Protein AF-0000000079718440 (afdb_homodimer)

Nearest PDB structures (foldseek):
  3bj8-assembly2_C  TM=8.848E-01  e=1.112E-16  Mus musculus
  2q4v-assembly1_B  TM=9.262E-01  e=4.214E-16  Homo sapiens
  3bj8-assembly2_D  TM=8.693E-01  e=5.097E-16  Mus musculus
  2fe7-assembly1_B  TM=9.192E-01  e=4.409E-15  Pseudomonas aeruginosa UCBPP-PA14
  2fe7-assembly1_A  TM=9.027E-01  e=2.295E-14  Pseudomonas aeruginosa UCBPP-PA14

pLDDT: mean 96.14, std 3.71, range [71.0, 98.94]

Secondary structure (DSSP, 8-state):
---EEEE--GGGHHHHHHHHHHHHHHTT-TT-----HHHHHHHHHSSS---EEEEEEETTEEEEEEEEEEEEETTTEEEEEEEEEEE-GGGTTSSHHHHHHHHHHHHHHHHT-SEEEEEEETT-HHHHHHHHHTT-EEETTEEEEEEEHHHHHHHHHT-/---EEEE--GGGHHHHHHHHHHHHHHTT-TT-----HHHHHHHHHSSS---EEEEEEETTEEEEEEEEEEEEETTTEEEEEEEEEEE-GGGTTSSHHHHHHHHHHHHHHHHT-SEEEEEEETT-HHHHHHHHHTT-EEETTEEEEEEEHHHHHHHHHT-

Sequence (318 aa):
MKYIIRDAEAKDMAQVHKLIQELAVFEKEDNAVEVTVEDLKRDGFGTDKLFHCYVAETDGDVVGMALLYSRYSTWKGPIIHLEDLIVTEAMRGSGLGAALLAKVVEHGYQLGVKRISWEVLDWNDPAISFYESKGARVLRDWNVVHLDEKGIKTFLNKLMKYIIRDAEAKDMAQVHKLIQELAVFEKEDNAVEVTVEDLKRDGFGTDKLFHCYVAETDGDVVGMALLYSRYSTWKGPIIHLEDLIVTEAMRGSGLGAALLAKVVEHGYQLGVKRISWEVLDWNDPAISFYESKGARVLRDWNVVHLDEKGIKTFLNKL

Organism: NCBI:txid616991

Structure (mmCIF, N/CA/C/O backbone):
data_AF-0000000079718440-model_v1
#
loop_
_entity.id
_entity.type
_entity.pdbx_description
1 polymer 'Acetyltransferase (GNAT) family protein'
#
loop_
_atom_site.group_PDB
_atom_site.id
_atom_site.type_symbol
_atom_site.label_atom_id
_atom_site.label_alt_id
_atom_site.label_comp_id
_atom_site.label_asym_id
_atom_site.label_entity_id
_atom_site.label_seq_id
_atom_site.pdbx_PDB_ins_code
_atom_site.Cartn_x
_atom_site.Cartn_y
_atom_site.Cartn_z
_atom_site.occupancy
_atom_site.B_iso_or_equiv
_atom_site.auth_seq_id
_atom_site.auth_comp_id
_atom_site.auth_asym_id
_atom_site.auth_atom_id
_atom_site.pdbx_PDB_model_num
ATOM 1 N N . MET A 1 1 ? 4.699 31.109 13.188 1 71 1 MET A N 1
ATOM 2 C CA . MET A 1 1 ? 3.586 30.438 13.852 1 71 1 MET A CA 1
ATOM 3 C C . MET A 1 1 ? 4.07 29.219 14.617 1 71 1 MET A C 1
ATOM 5 O O . MET A 1 1 ? 5.051 28.578 14.234 1 71 1 MET A O 1
ATOM 9 N N . LYS A 1 2 ? 3.559 29.016 15.969 1 89 2 LYS A N 1
ATOM 10 C CA . LYS A 1 2 ? 4.027 27.922 16.797 1 89 2 LYS A CA 1
ATOM 11 C C . LYS A 1 2 ? 3.236 26.641 16.531 1 89 2 LYS A C 1
ATOM 13 O O . LYS A 1 2 ? 2.004 26.656 16.516 1 89 2 LYS A O 1
ATOM 18 N N . TYR A 1 3 ? 3.807 25.594 15.906 1 93.81 3 TYR A N 1
ATOM 19 C CA . TYR A 1 3 ? 3.158 24.297 15.703 1 93.81 3 TYR A CA 1
ATOM 20 C C . TYR A 1 3 ? 3.979 23.172 16.328 1 93.81 3 TYR A C 1
ATOM 22 O O . TYR A 1 3 ? 5.168 23.344 16.594 1 93.81 3 TYR A O 1
ATOM 30 N N . ILE A 1 4 ? 3.307 22.109 16.688 1 96.75 4 ILE A N 1
ATOM 31 C CA . ILE A 1 4 ? 4 20.891 17.094 1 96.75 4 ILE A CA 1
ATOM 32 C C . ILE A 1 4 ? 3.533 19.719 16.219 1 96.75 4 ILE A C 1
ATOM 34 O O . ILE A 1 4 ? 2.379 19.688 15.797 1 96.75 4 ILE A O 1
ATOM 38 N N . ILE A 1 5 ? 4.398 18.859 15.859 1 98.06 5 ILE A N 1
ATOM 39 C CA . ILE A 1 5 ? 4.074 17.578 15.227 1 98.06 5 ILE A CA 1
ATOM 40 C C . ILE A 1 5 ? 4.242 16.453 16.234 1 98.06 5 ILE A C 1
ATOM 42 O O . ILE A 1 5 ? 5.297 16.312 16.859 1 98.06 5 ILE A O 1
ATOM 46 N N . ARG A 1 6 ? 3.27 15.711 16.391 1 98.38 6 ARG A N 1
ATOM 47 C CA . ARG A 1 6 ? 3.285 14.648 17.391 1 98.38 6 ARG A CA 1
ATOM 48 C C . ARG A 1 6 ? 2.486 13.438 16.922 1 98.38 6 ARG A C 1
ATOM 50 O O . ARG A 1 6 ? 1.758 13.516 15.938 1 98.38 6 ARG A O 1
ATOM 57 N N . ASP A 1 7 ? 2.666 12.32 17.656 1 98.69 7 ASP A N 1
ATOM 58 C CA . ASP A 1 7 ? 1.79 11.172 17.422 1 98.69 7 ASP A CA 1
ATOM 59 C C . ASP A 1 7 ? 0.333 11.531 17.719 1 98.69 7 ASP A C 1
ATOM 61 O O . ASP A 1 7 ? 0.04 12.227 18.688 1 98.69 7 ASP A O 1
ATOM 65 N N . ALA A 1 8 ? -0.521 11.078 16.859 1 98.81 8 ALA A N 1
ATOM 66 C CA . ALA A 1 8 ? -1.944 11.258 17.141 1 98.81 8 ALA A CA 1
ATOM 67 C C . ALA A 1 8 ? -2.379 10.438 18.344 1 98.81 8 ALA A C 1
ATOM 69 O O . ALA A 1 8 ? -1.735 9.445 18.688 1 98.81 8 ALA A O 1
ATOM 70 N N . GLU A 1 9 ? -3.389 10.922 18.984 1 98.62 9 GLU A N 1
ATOM 71 C CA . GLU A 1 9 ? -4.113 10.188 20.016 1 98.62 9 GLU A CA 1
ATOM 72 C C . GLU A 1 9 ? -5.559 9.93 19.609 1 98.62 9 GLU A C 1
ATOM 74 O O . GLU A 1 9 ? -6.078 10.586 18.703 1 98.62 9 GLU A O 1
ATOM 79 N N . ALA A 1 10 ? -6.188 8.969 20.312 1 98.69 10 ALA A N 1
ATOM 80 C CA . ALA A 1 10 ? -7.562 8.617 19.984 1 98.69 10 ALA A CA 1
ATOM 81 C C . ALA A 1 10 ? -8.461 9.859 19.984 1 98.69 10 ALA A C 1
ATOM 83 O O . ALA A 1 10 ? -9.352 9.984 19.141 1 98.69 10 ALA A O 1
ATOM 84 N N . LYS A 1 11 ? -8.227 10.734 20.844 1 98.44 11 LYS A N 1
ATOM 85 C CA . LYS A 1 11 ? -9.07 11.922 20.984 1 98.44 11 LYS A CA 1
ATOM 86 C C . LYS A 1 11 ? -8.938 12.844 19.766 1 98.44 11 LYS A C 1
ATOM 88 O O . LYS A 1 11 ? -9.766 13.734 19.562 1 98.44 11 LYS A O 1
ATOM 93 N N . ASP A 1 12 ? -7.871 12.711 18.984 1 98.81 12 ASP A N 1
ATOM 94 C CA . ASP A 1 12 ? -7.625 13.562 17.828 1 98.81 12 ASP A CA 1
ATOM 95 C C . ASP A 1 12 ? -8.445 13.094 16.625 1 98.81 12 ASP A C 1
ATOM 97 O O . ASP A 1 12 ? -8.547 13.805 15.617 1 98.81 12 ASP A O 1
ATOM 101 N N . MET A 1 13 ? -9.109 11.914 16.75 1 98.81 13 MET A N 1
ATOM 102 C CA . MET A 1 13 ? -9.633 11.25 15.562 1 98.81 13 MET A CA 1
ATOM 103 C C . MET A 1 13 ? -10.828 12.008 15 1 98.81 13 MET A C 1
ATOM 105 O O . MET A 1 13 ? -11.102 11.945 13.797 1 98.81 13 MET A O 1
ATOM 109 N N . ALA A 1 14 ? -11.508 12.742 15.789 1 98.88 14 ALA A N 1
ATOM 110 C CA . ALA A 1 14 ? -12.578 13.57 15.25 1 98.88 14 ALA A CA 1
ATOM 111 C C . ALA A 1 14 ? -12.023 14.648 14.32 1 98.88 14 ALA A C 1
ATOM 113 O O . ALA A 1 14 ? -12.578 14.891 13.242 1 98.88 14 ALA A O 1
ATOM 114 N N . GLN A 1 15 ? -10.992 15.305 14.727 1 98.81 15 GLN A N 1
ATOM 115 C CA . GLN A 1 15 ? -10.383 16.344 13.898 1 98.81 15 GLN A CA 1
ATOM 116 C C . GLN A 1 15 ? -9.648 15.742 12.703 1 98.81 15 GLN A C 1
ATOM 118 O O . GLN A 1 15 ? -9.625 16.328 11.625 1 98.81 15 GLN A O 1
ATOM 123 N N . VAL A 1 16 ? -9.047 14.562 12.875 1 98.88 16 VAL A N 1
ATOM 124 C CA . VAL A 1 16 ? -8.43 13.844 11.773 1 98.88 16 VAL A CA 1
ATOM 125 C C . VAL A 1 16 ? -9.484 13.508 10.727 1 98.88 16 VAL A C 1
ATOM 127 O O . VAL A 1 16 ? -9.258 13.68 9.523 1 98.88 16 VAL A O 1
ATOM 130 N N . HIS A 1 17 ? -10.625 13.047 11.258 1 98.81 17 HIS A N 1
ATOM 131 C CA . HIS A 1 17 ? -11.719 12.719 10.352 1 98.81 17 HIS A CA 1
ATOM 132 C C . HIS A 1 17 ? -12.164 13.945 9.555 1 98.81 17 HIS A C 1
ATOM 134 O O . HIS A 1 17 ? -12.453 13.844 8.359 1 98.81 17 HIS A O 1
ATOM 140 N N . LYS A 1 18 ? -12.18 15.094 10.148 1 98.38 18 LYS A N 1
ATOM 141 C CA . LYS A 1 18 ? -12.531 16.328 9.461 1 98.38 18 LYS A CA 1
ATOM 142 C C . LYS A 1 18 ? -11.516 16.656 8.367 1 98.38 18 LYS A C 1
ATOM 144 O O . LYS A 1 18 ? -11.891 17.094 7.277 1 98.38 18 LYS A O 1
ATOM 1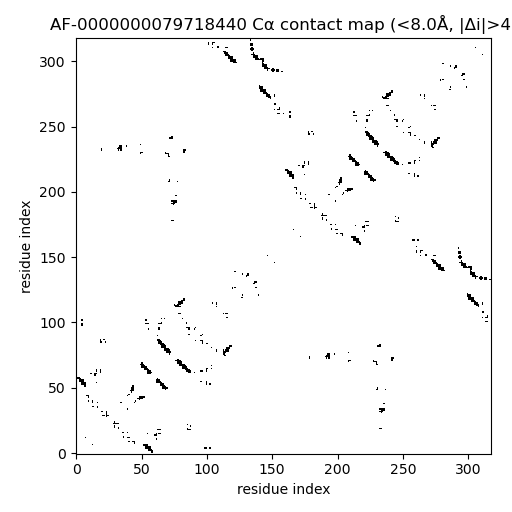49 N N . LEU A 1 19 ? -10.25 16.453 8.641 1 98.56 19 LEU A N 1
ATOM 150 C CA . LEU A 1 19 ? -9.211 16.672 7.641 1 98.56 19 LEU A CA 1
ATOM 151 C C . LEU A 1 19 ? -9.383 15.703 6.469 1 98.56 19 LEU A C 1
ATOM 153 O O . LEU A 1 19 ? -9.195 16.094 5.312 1 98.56 19 LEU A O 1
ATOM 157 N N . ILE A 1 20 ? -9.727 14.43 6.789 1 98.31 20 ILE A N 1
ATOM 158 C CA . ILE A 1 20 ? -9.969 13.43 5.75 1 98.31 20 ILE A CA 1
ATOM 159 C C . ILE A 1 20 ? -11.109 13.891 4.855 1 98.31 20 ILE A C 1
ATOM 161 O O . ILE A 1 20 ? -11.023 13.805 3.627 1 98.31 20 ILE A O 1
ATOM 165 N N . GLN A 1 21 ? -12.125 14.43 5.457 1 97.88 21 GLN A N 1
ATOM 166 C CA . GLN A 1 21 ? -13.266 14.945 4.699 1 97.88 21 GLN A CA 1
ATOM 167 C C . GLN A 1 21 ? -12.852 16.141 3.842 1 97.88 21 GLN A C 1
ATOM 169 O O . GLN A 1 21 ? -13.273 16.266 2.691 1 97.88 21 GLN A O 1
ATOM 174 N N . GLU A 1 22 ? -12.055 16.984 4.391 1 96.81 22 GLU A N 1
ATOM 175 C CA . GLU A 1 22 ? -11.555 18.125 3.637 1 96.81 22 GLU A CA 1
ATOM 176 C C . GLU A 1 22 ? -10.766 17.688 2.412 1 96.81 22 GLU A C 1
ATOM 178 O O . GLU A 1 22 ? -10.906 18.266 1.331 1 96.81 22 GLU A O 1
ATOM 183 N N . LEU A 1 23 ? -9.938 16.672 2.602 1 95.81 23 LEU A N 1
ATOM 184 C CA . LEU A 1 23 ? -9.156 16.109 1.495 1 95.81 23 LEU A CA 1
ATOM 185 C C . LEU A 1 23 ? -10.078 15.578 0.404 1 95.81 23 LEU A C 1
ATOM 187 O O . LEU A 1 23 ? -9.836 15.805 -0.784 1 95.81 23 LEU A O 1
ATOM 191 N N . ALA A 1 24 ? -11.086 14.828 0.826 1 95 24 ALA A N 1
ATOM 192 C CA . ALA A 1 24 ? -12.047 14.266 -0.123 1 95 24 ALA A CA 1
ATOM 193 C C . ALA A 1 24 ? -12.727 15.367 -0.933 1 95 24 ALA A C 1
ATOM 195 O O . ALA A 1 24 ? -12.891 15.242 -2.148 1 95 24 ALA A O 1
ATOM 196 N N . VAL A 1 25 ? -13.125 16.453 -0.284 1 93.62 25 VAL A N 1
ATOM 197 C CA . VAL A 1 25 ? -13.758 17.578 -0.95 1 93.62 25 VAL A CA 1
ATOM 198 C C . VAL A 1 25 ? -12.789 18.203 -1.952 1 93.62 25 VAL A C 1
ATOM 200 O O . VAL A 1 25 ? -13.172 18.5 -3.088 1 93.62 25 VAL A O 1
ATOM 203 N N . PHE A 1 26 ? -11.602 18.359 -1.507 1 88.94 26 PHE A N 1
ATOM 204 C CA . PHE A 1 26 ? -10.57 18.938 -2.363 1 88.94 26 PHE A CA 1
ATOM 205 C C . PHE A 1 26 ? -10.398 18.109 -3.633 1 88.94 26 PHE A C 1
ATOM 207 O O . PHE A 1 26 ? -10.195 18.656 -4.715 1 88.94 26 PHE A O 1
ATOM 214 N N . GLU A 1 27 ? -10.492 16.75 -3.484 1 88.06 27 GLU A N 1
ATOM 215 C CA . GLU A 1 27 ? -10.305 15.836 -4.605 1 88.06 27 GLU A CA 1
ATOM 216 C C . GLU A 1 27 ? -11.617 15.594 -5.344 1 88.06 27 GLU A C 1
ATOM 218 O O . GLU A 1 27 ? -11.703 14.711 -6.195 1 88.06 27 GLU A O 1
ATOM 223 N N . LYS A 1 28 ? -12.75 16.375 -5.078 1 88.5 28 LYS A N 1
ATOM 224 C CA . LYS A 1 28 ? -14.07 16.344 -5.711 1 88.5 28 LYS A CA 1
ATOM 225 C C . LYS A 1 28 ? -14.75 14.992 -5.508 1 88.5 28 LYS A C 1
ATOM 227 O O . LYS A 1 28 ? -15.398 14.477 -6.418 1 88.5 28 LYS A O 1
ATOM 232 N N . GLU A 1 29 ? -14.484 14.375 -4.328 1 87.62 29 GLU A N 1
ATOM 233 C CA . GLU A 1 29 ? -15.078 13.117 -3.908 1 87.62 29 GLU A CA 1
ATOM 234 C C . GLU A 1 29 ? -15.758 13.25 -2.549 1 87.62 29 GLU A C 1
ATOM 236 O O . GLU A 1 29 ? -15.555 12.422 -1.661 1 87.62 29 GLU A O 1
ATOM 241 N N . ASP A 1 30 ? -16.562 14.297 -2.283 1 81.69 30 ASP A N 1
ATOM 242 C CA . ASP A 1 30 ? -17.078 14.703 -0.977 1 81.69 30 ASP A CA 1
ATOM 243 C C . ASP A 1 30 ? -17.953 13.609 -0.373 1 81.69 30 ASP A C 1
ATOM 245 O O . ASP A 1 30 ? -18.094 13.516 0.85 1 81.69 30 ASP A O 1
ATOM 249 N N . ASN A 1 31 ? -18.547 12.719 -1.088 1 87.81 31 ASN A N 1
ATOM 250 C CA . ASN A 1 31 ? -19.438 11.695 -0.531 1 87.81 31 ASN A CA 1
ATOM 251 C C . ASN A 1 31 ? -18.781 10.32 -0.562 1 87.81 31 ASN A C 1
ATOM 253 O O . ASN A 1 31 ? -19.469 9.305 -0.352 1 87.81 31 ASN A O 1
ATOM 257 N N . ALA A 1 32 ? -17.5 10.367 -0.573 1 90.56 32 ALA A N 1
ATOM 258 C CA . ALA A 1 32 ? -16.844 9.086 -0.792 1 90.56 32 ALA A CA 1
ATOM 259 C C . ALA A 1 32 ? -16.328 8.508 0.52 1 90.56 32 ALA A C 1
ATOM 261 O O . ALA A 1 32 ? -16.031 7.312 0.608 1 90.56 32 ALA A O 1
ATOM 262 N N . VAL A 1 33 ? -16.234 9.344 1.559 1 97.31 33 VAL A N 1
ATOM 263 C CA . VAL A 1 33 ? -15.648 8.898 2.814 1 97.31 33 VAL A CA 1
ATOM 264 C C . VAL A 1 33 ? -16.672 8.094 3.611 1 97.31 33 VAL A C 1
ATOM 266 O O . VAL A 1 33 ? -17.719 8.617 4 1 97.31 33 VAL A O 1
ATOM 269 N N . GLU A 1 34 ? -16.375 6.863 3.885 1 97.69 34 GLU A N 1
ATOM 270 C CA . GLU A 1 34 ? -17.266 5.977 4.629 1 97.69 34 GLU A CA 1
ATOM 271 C C . GLU A 1 34 ? -16.75 5.746 6.047 1 97.69 34 GLU A C 1
ATOM 273 O O . GLU A 1 34 ? -17.531 5.441 6.953 1 97.69 34 GLU A O 1
ATOM 278 N N . VAL A 1 35 ? -15.508 5.957 6.242 1 98.12 35 VAL A N 1
ATOM 279 C CA . VAL A 1 35 ? -14.883 5.738 7.547 1 98.12 35 VAL A CA 1
ATOM 280 C C . VAL A 1 35 ? -15.461 6.727 8.562 1 98.12 35 VAL A C 1
ATOM 282 O O . VAL A 1 35 ? -15.641 7.906 8.25 1 98.12 35 VAL A O 1
ATOM 285 N N . THR A 1 36 ? -15.758 6.215 9.773 1 98.44 36 THR A N 1
ATOM 286 C CA . THR A 1 36 ? -16.25 7.059 10.859 1 98.44 36 THR A CA 1
ATOM 287 C C . THR A 1 36 ? -15.141 7.344 11.867 1 98.44 36 THR A C 1
ATOM 289 O O . THR A 1 36 ? -14.078 6.723 11.82 1 98.44 36 THR A O 1
ATOM 292 N N . VAL A 1 37 ? -15.461 8.312 12.727 1 98.81 37 VAL A N 1
ATOM 293 C CA . VAL A 1 37 ? -14.539 8.617 13.812 1 98.81 37 VAL A CA 1
ATOM 294 C C . VAL A 1 37 ? -14.289 7.363 14.648 1 98.81 37 VAL A C 1
ATOM 296 O O . VAL A 1 37 ? -13.148 7.09 15.047 1 98.81 37 VAL A O 1
ATOM 299 N N . GLU A 1 38 ? -15.32 6.578 14.867 1 98.69 38 GLU A N 1
ATOM 300 C CA . GLU A 1 38 ? -15.188 5.359 15.664 1 98.69 38 GLU A CA 1
ATOM 301 C C . GLU A 1 38 ? -14.336 4.32 14.945 1 98.69 38 GLU A C 1
ATOM 303 O O . GLU A 1 38 ? -13.586 3.578 15.578 1 98.69 38 GLU A O 1
ATOM 308 N N . ASP A 1 39 ? -14.445 4.234 13.672 1 98.44 39 ASP A N 1
ATOM 309 C CA . ASP A 1 39 ? -13.578 3.352 12.898 1 98.44 39 ASP A CA 1
ATOM 310 C C . ASP A 1 39 ? -12.109 3.732 13.07 1 98.44 39 ASP A C 1
ATOM 312 O O . ASP A 1 39 ? -11.258 2.865 13.289 1 98.44 39 ASP A O 1
ATOM 316 N N . LEU A 1 40 ? -11.867 5.066 12.984 1 98.81 40 LEU A N 1
ATOM 317 C CA . LEU A 1 40 ? -10.5 5.555 13.117 1 98.81 40 LEU A CA 1
ATOM 318 C C . LEU A 1 40 ? -9.938 5.238 14.5 1 98.81 40 LEU A C 1
ATOM 320 O O . LEU A 1 40 ? -8.781 4.832 14.633 1 98.81 40 LEU A O 1
ATOM 324 N N . LYS A 1 41 ? -10.75 5.434 15.477 1 98.75 41 LYS A N 1
ATOM 325 C CA . LYS A 1 41 ? -10.32 5.109 16.828 1 98.75 41 LYS A CA 1
ATOM 326 C C . LYS A 1 41 ? -10.008 3.623 16.969 1 98.75 41 LYS A C 1
ATOM 328 O O . LYS A 1 41 ? -8.969 3.248 17.516 1 98.75 41 LYS A O 1
ATOM 333 N N . ARG A 1 42 ? -10.875 2.805 16.453 1 98.31 42 ARG A N 1
ATOM 334 C CA . ARG A 1 42 ? -10.703 1.358 16.531 1 98.31 42 ARG A CA 1
ATOM 335 C C . ARG A 1 42 ? -9.469 0.905 15.773 1 98.31 42 ARG A C 1
ATOM 337 O O . ARG A 1 42 ? -8.641 0.155 16.312 1 98.31 42 ARG A O 1
ATOM 344 N N . ASP A 1 43 ? -9.312 1.409 14.633 1 98.19 43 ASP A N 1
ATOM 345 C CA . ASP A 1 43 ? -8.289 0.917 13.711 1 98.19 43 ASP A CA 1
ATOM 346 C C . ASP A 1 43 ? -6.922 1.516 14.047 1 98.19 43 ASP A C 1
ATOM 348 O O . ASP A 1 43 ? -5.887 0.917 13.742 1 98.19 43 ASP A O 1
ATOM 352 N N . GLY A 1 44 ? -6.977 2.668 14.641 1 98.44 44 GLY A N 1
ATOM 353 C CA . GLY A 1 44 ? -5.719 3.348 14.914 1 98.44 44 GLY A CA 1
ATOM 354 C C . GLY A 1 44 ? -5.234 3.148 16.344 1 98.44 44 GLY A C 1
ATOM 355 O O . GLY A 1 44 ? -4.047 3.322 16.625 1 98.44 44 GLY A O 1
ATOM 356 N N . PHE A 1 45 ? -6.141 2.766 17.266 1 98.25 45 PHE A N 1
ATOM 357 C CA . PHE A 1 45 ? -5.762 2.799 18.672 1 98.25 45 PHE A CA 1
ATOM 358 C C . PHE A 1 45 ? -6.316 1.589 19.406 1 98.25 45 PHE A C 1
ATOM 360 O O . PHE A 1 45 ? -6.207 1.5 20.641 1 98.25 45 PHE A O 1
ATOM 367 N N . GLY A 1 46 ? -6.949 0.715 18.719 1 95.94 46 GLY A N 1
ATOM 368 C CA . GLY A 1 46 ? -7.406 -0.533 19.312 1 95.94 46 GLY A CA 1
ATOM 369 C C . GLY A 1 46 ? -6.309 -1.576 19.422 1 95.94 46 GLY A C 1
ATOM 370 O O . GLY A 1 46 ? -5.125 -1.247 19.359 1 95.94 46 GLY A O 1
ATOM 371 N N . THR A 1 47 ? -6.594 -2.82 19.656 1 93.56 47 THR A N 1
ATOM 372 C CA . THR A 1 47 ? -5.672 -3.93 19.891 1 93.56 47 THR A CA 1
ATOM 373 C C . THR A 1 47 ? -4.852 -4.219 18.641 1 93.56 47 THR A C 1
ATOM 375 O O . THR A 1 47 ? -3.645 -4.453 18.719 1 93.56 47 THR A O 1
ATOM 378 N N . ASP A 1 48 ? -5.523 -4.211 17.516 1 91.62 48 ASP A N 1
ATOM 379 C CA . ASP A 1 48 ? -4.863 -4.43 16.234 1 91.62 48 ASP A CA 1
ATOM 380 C C . ASP A 1 48 ? -4.77 -3.135 15.43 1 91.62 48 ASP A C 1
ATOM 382 O O . ASP A 1 48 ? -5.652 -2.83 14.625 1 91.62 48 ASP A O 1
ATOM 386 N N . LYS A 1 49 ? -3.73 -2.414 15.625 1 95.81 49 LYS A N 1
ATOM 387 C CA . LYS A 1 49 ? -3.561 -1.128 14.961 1 95.81 49 LYS A CA 1
ATOM 388 C C . LYS A 1 49 ? -3.297 -1.312 13.469 1 95.81 49 LYS A C 1
ATOM 390 O O . LYS A 1 49 ? -2.434 -2.1 13.078 1 95.81 49 LYS A O 1
ATOM 395 N N . LEU A 1 50 ? -4.008 -0.552 12.734 1 97.44 50 LEU A N 1
ATOM 396 C CA . LEU A 1 50 ? -3.928 -0.714 11.281 1 97.44 50 LEU A CA 1
ATOM 397 C C . LEU A 1 50 ? -3.166 0.443 10.648 1 97.44 50 LEU A C 1
ATOM 399 O O . LEU A 1 50 ? -2.76 0.36 9.484 1 97.44 50 LEU A O 1
ATOM 403 N N . PHE A 1 51 ? -3.008 1.491 11.422 1 98.56 51 PHE A N 1
ATOM 404 C CA . PHE A 1 51 ? -2.256 2.623 10.898 1 98.56 51 PHE A CA 1
ATOM 405 C C . PHE A 1 51 ? -1.598 3.406 12.023 1 98.56 51 PHE A C 1
ATOM 407 O O . PHE A 1 51 ? -1.905 3.189 13.203 1 98.56 51 PHE A O 1
ATOM 414 N N . HIS A 1 52 ? -0.653 4.156 11.664 1 98.56 52 HIS A N 1
ATOM 415 C CA . HIS A 1 52 ? -0.054 5.207 12.484 1 98.56 52 HIS A CA 1
ATOM 416 C C . HIS A 1 52 ? -0.388 6.59 11.938 1 98.56 52 HIS A C 1
ATOM 418 O O . HIS A 1 52 ? -0.538 6.766 10.727 1 98.56 52 HIS A O 1
ATOM 424 N N . CYS A 1 53 ? -0.551 7.52 12.82 1 98.88 53 CYS A N 1
ATOM 425 C CA . CYS A 1 53 ? -0.931 8.859 12.391 1 98.88 53 CYS A CA 1
ATOM 426 C C . CYS A 1 53 ? -0.16 9.922 13.164 1 98.88 53 CYS A C 1
ATOM 428 O O . CYS A 1 53 ? -0.062 9.852 14.391 1 98.88 53 CYS A O 1
ATOM 430 N N . TYR A 1 54 ? 0.441 10.82 12.422 1 98.94 54 TYR A N 1
ATOM 431 C CA . TYR A 1 54 ? 0.978 12.055 12.984 1 98.94 54 TYR A CA 1
ATOM 432 C C . TYR A 1 54 ? 0.009 13.211 12.789 1 98.94 54 TYR A C 1
ATOM 434 O O . TYR A 1 54 ? -0.677 13.289 11.766 1 98.94 54 TYR A O 1
ATOM 442 N N . VAL A 1 55 ? 0.022 14.125 13.758 1 98.88 55 VAL A N 1
ATOM 443 C CA . VAL A 1 55 ? -0.794 15.32 13.602 1 98.88 55 VAL A CA 1
ATOM 444 C C . VAL A 1 55 ? 0.061 16.562 13.836 1 98.88 55 VAL A C 1
ATOM 446 O O . VAL A 1 55 ? 1.008 16.531 14.625 1 98.88 55 VAL A O 1
ATOM 449 N N . ALA A 1 56 ? -0.22 17.578 13.055 1 98.69 56 ALA A N 1
ATOM 450 C CA . ALA A 1 56 ? 0.255 18.938 13.32 1 98.69 56 ALA A CA 1
ATOM 451 C C . ALA A 1 56 ? -0.774 19.734 14.117 1 98.69 56 ALA A C 1
ATOM 453 O O . ALA A 1 56 ? -1.942 19.812 13.727 1 98.69 56 ALA A O 1
ATOM 454 N N . GLU A 1 57 ? -0.337 20.281 15.195 1 98.19 57 GLU A N 1
ATOM 455 C CA . GLU A 1 57 ? -1.237 20.984 16.109 1 98.19 57 GLU A CA 1
ATOM 456 C C . GLU A 1 57 ? -0.798 22.438 16.297 1 98.19 57 GLU A C 1
ATOM 458 O O . GLU A 1 57 ? 0.392 22.703 16.453 1 98.19 57 GLU A O 1
ATOM 463 N N . THR A 1 58 ? -1.734 23.312 16.141 1 96.25 58 THR A N 1
ATOM 464 C CA . THR A 1 58 ? -1.558 24.719 16.469 1 96.25 58 THR A CA 1
ATOM 465 C C . THR A 1 58 ? -2.701 25.219 17.359 1 96.25 58 THR A C 1
ATOM 467 O O . THR A 1 58 ? -3.873 25.016 17.031 1 96.25 58 THR A O 1
ATOM 470 N N . ASP A 1 59 ? -2.328 25.844 18.531 1 94.12 59 ASP A N 1
ATOM 471 C CA . ASP A 1 59 ? -3.297 26.453 19.438 1 94.12 59 ASP A CA 1
ATOM 472 C C . ASP A 1 59 ? -4.367 25.438 19.844 1 94.12 59 ASP A C 1
ATOM 474 O O . ASP A 1 59 ? -5.559 25.75 19.844 1 94.12 59 ASP A O 1
ATOM 478 N N . GLY A 1 60 ? -4 24.141 19.953 1 94 60 GLY A N 1
ATOM 479 C CA . GLY A 1 60 ? -4.875 23.094 20.453 1 94 60 GLY A CA 1
ATOM 480 C C . GLY A 1 60 ? -5.703 22.438 19.359 1 94 60 GLY A C 1
ATOM 481 O O . GLY A 1 60 ? -6.426 21.469 19.625 1 94 60 GLY A O 1
ATOM 482 N N . ASP A 1 61 ? -5.535 22.938 18.125 1 97.62 61 ASP A N 1
ATOM 483 C CA . ASP A 1 61 ? -6.305 22.375 17.016 1 97.62 61 ASP A CA 1
ATOM 484 C C . ASP A 1 61 ? -5.41 21.562 16.094 1 97.62 61 ASP A C 1
ATOM 486 O O . ASP A 1 61 ? -4.281 21.953 15.797 1 97.62 61 ASP A O 1
ATOM 490 N N . VAL A 1 62 ? -5.922 20.438 15.695 1 98.56 62 VAL A N 1
ATOM 491 C CA . VAL A 1 62 ? -5.242 19.656 14.664 1 98.56 62 VAL A CA 1
ATOM 492 C C . VAL A 1 62 ? -5.465 20.297 13.297 1 98.56 62 VAL A C 1
ATOM 494 O O . VAL A 1 62 ? -6.605 20.391 12.836 1 98.56 62 VAL A O 1
ATOM 497 N N . VAL A 1 63 ? -4.355 20.703 12.695 1 98.56 63 VAL A N 1
ATOM 498 C CA . VAL A 1 63 ? -4.496 21.469 11.461 1 98.56 63 VAL A CA 1
ATOM 499 C C . VAL A 1 63 ? -3.859 20.703 10.305 1 98.56 63 VAL A C 1
ATOM 501 O O . VAL A 1 63 ? -3.865 21.156 9.164 1 98.56 63 VAL A O 1
ATOM 504 N N . GLY A 1 64 ? -3.271 19.547 10.508 1 98.75 64 GLY A N 1
ATOM 505 C CA . GLY A 1 64 ? -2.691 18.672 9.508 1 98.75 64 GLY A CA 1
ATOM 506 C C . GLY A 1 64 ? -2.471 17.25 10.023 1 98.75 64 GLY A C 1
ATOM 507 O O . GLY A 1 64 ? -2.475 17.016 11.234 1 98.75 64 GLY A O 1
ATOM 508 N N . MET A 1 65 ? -2.295 16.359 9.094 1 98.88 65 MET A N 1
ATOM 509 C CA . MET A 1 65 ? -2.059 14.977 9.469 1 98.88 65 MET A CA 1
ATOM 510 C C . MET A 1 65 ? -1.269 14.242 8.391 1 98.88 65 MET A C 1
ATOM 512 O O . MET A 1 65 ? -1.262 14.656 7.234 1 98.88 65 MET A O 1
ATOM 516 N N . ALA A 1 66 ? -0.571 13.266 8.789 1 98.88 66 ALA A N 1
ATOM 517 C CA . ALA A 1 66 ? 0.025 12.227 7.949 1 98.88 66 ALA A CA 1
ATOM 518 C C . ALA A 1 66 ? -0.328 10.836 8.461 1 98.88 66 ALA A C 1
ATOM 520 O O . ALA A 1 66 ? -0.003 10.484 9.602 1 98.88 66 ALA A O 1
ATOM 521 N N . LEU A 1 67 ? -1.06 10.109 7.699 1 98.94 67 LEU A N 1
ATOM 522 C CA . LEU A 1 67 ? -1.47 8.758 8.062 1 98.94 67 LEU A CA 1
ATOM 523 C C . LEU A 1 67 ? -0.703 7.723 7.25 1 98.94 67 LEU A C 1
ATOM 525 O O . LEU A 1 67 ? -0.689 7.777 6.02 1 98.94 67 LEU A O 1
ATOM 529 N N . LEU A 1 68 ? -0.005 6.766 7.969 1 98.88 68 LEU A N 1
ATOM 530 C CA . LEU A 1 68 ? 0.88 5.801 7.324 1 98.88 68 LEU A CA 1
ATOM 531 C C . LEU A 1 68 ? 0.71 4.414 7.934 1 98.88 68 LEU A C 1
ATOM 533 O O . LEU A 1 68 ? 0.145 4.273 9.023 1 98.88 68 LEU A O 1
ATOM 537 N N . TYR A 1 69 ? 1.161 3.41 7.27 1 98.5 69 TYR A N 1
ATOM 538 C CA . TYR A 1 69 ? 1.123 2.033 7.75 1 98.5 69 TYR A CA 1
ATOM 539 C C . TYR A 1 69 ? 2.176 1.182 7.051 1 98.5 69 TYR A C 1
ATOM 541 O O . TYR A 1 69 ? 2.756 1.602 6.047 1 98.5 69 TYR A O 1
ATOM 549 N N . SER A 1 70 ? 2.404 0.037 7.602 1 96.94 70 SER A N 1
ATOM 550 C CA . SER A 1 70 ? 3.42 -0.873 7.078 1 96.94 70 SER A CA 1
ATOM 551 C C . SER A 1 70 ? 2.932 -1.587 5.824 1 96.94 70 SER A C 1
ATOM 553 O O . SER A 1 70 ? 1.764 -1.97 5.734 1 96.94 70 SER A O 1
ATOM 555 N N . ARG A 1 71 ? 3.791 -1.734 4.887 1 98.19 71 ARG A N 1
ATOM 556 C CA . ARG A 1 71 ? 3.664 -2.596 3.717 1 98.19 71 ARG A CA 1
ATOM 557 C C . ARG A 1 71 ? 4.848 -3.555 3.611 1 98.19 71 ARG A C 1
ATOM 559 O O . ARG A 1 71 ? 5.723 -3.564 4.477 1 98.19 71 ARG A O 1
ATOM 566 N N . TYR A 1 72 ? 4.789 -4.387 2.596 1 98.56 72 TYR A N 1
ATOM 567 C CA . TYR A 1 72 ? 5.855 -5.363 2.42 1 98.56 72 TYR A CA 1
ATOM 568 C C . TYR A 1 72 ? 6.305 -5.426 0.965 1 98.56 72 TYR A C 1
ATOM 570 O O . TYR A 1 72 ? 5.477 -5.48 0.055 1 98.56 72 TYR A O 1
ATOM 578 N N . SER A 1 73 ? 7.543 -5.332 0.732 1 98.12 73 SER A N 1
ATOM 579 C CA . SER A 1 73 ? 8.18 -5.547 -0.563 1 98.12 73 SER A CA 1
ATOM 580 C C . SER A 1 73 ? 8.805 -6.934 -0.649 1 98.12 73 SER A C 1
ATOM 582 O O . SER A 1 73 ? 9.633 -7.301 0.188 1 98.12 73 SER A O 1
ATOM 584 N N . THR A 1 74 ? 8.414 -7.684 -1.641 1 98.06 74 THR A N 1
ATOM 585 C CA . THR A 1 74 ? 9.008 -9 -1.815 1 98.06 74 THR A CA 1
ATOM 586 C C . THR A 1 74 ? 10.492 -8.891 -2.152 1 98.06 74 THR A C 1
ATOM 588 O O . THR A 1 74 ? 11.227 -9.875 -2.1 1 98.06 74 THR A O 1
ATOM 591 N N . TRP A 1 75 ? 10.953 -7.66 -2.473 1 97.19 75 TRP A N 1
ATOM 592 C CA . TRP A 1 75 ? 12.352 -7.441 -2.826 1 97.19 75 TRP A CA 1
ATOM 593 C C . TRP A 1 75 ? 13.133 -6.898 -1.637 1 97.19 75 TRP A C 1
ATOM 595 O O . TRP A 1 75 ? 14.266 -7.316 -1.387 1 97.19 75 TRP A O 1
ATOM 605 N N . LYS A 1 76 ? 12.453 -6.074 -0.803 1 97.5 76 LYS A N 1
ATOM 606 C CA . LYS A 1 76 ? 13.227 -5.289 0.158 1 97.5 76 LYS A CA 1
ATOM 607 C C . LYS A 1 76 ? 12.758 -5.559 1.586 1 97.5 76 LYS A C 1
ATOM 609 O O . LYS A 1 76 ? 13.422 -5.152 2.547 1 97.5 76 LYS A O 1
ATOM 614 N N . GLY A 1 77 ? 11.656 -6.305 1.722 1 97.5 77 GLY A N 1
ATOM 615 C CA . GLY A 1 77 ? 11.125 -6.535 3.055 1 97.5 77 GLY A CA 1
ATOM 616 C C . GLY A 1 77 ? 10.172 -5.449 3.518 1 97.5 77 GLY A C 1
ATOM 617 O O . GLY A 1 77 ? 9.406 -4.906 2.719 1 97.5 77 GLY A O 1
ATOM 618 N N . PRO A 1 78 ? 10.164 -5.113 4.816 1 97.25 78 PRO A N 1
ATOM 619 C CA . PRO A 1 78 ? 9.234 -4.113 5.352 1 97.25 78 PRO A CA 1
ATOM 620 C C . PRO A 1 78 ? 9.445 -2.73 4.742 1 97.25 78 PRO A C 1
ATOM 622 O O . PRO A 1 78 ? 10.586 -2.291 4.57 1 97.25 78 PRO A O 1
ATOM 625 N N . ILE A 1 79 ? 8.328 -2.109 4.387 1 98.31 79 ILE A N 1
ATOM 626 C CA . ILE A 1 79 ? 8.312 -0.737 3.895 1 98.31 79 ILE A CA 1
ATOM 627 C C . ILE A 1 79 ? 7.152 0.026 4.523 1 98.31 79 ILE A C 1
ATOM 629 O O . ILE A 1 79 ? 6.379 -0.539 5.305 1 98.31 79 ILE A O 1
ATOM 633 N N . ILE A 1 80 ? 7.082 1.285 4.23 1 98.44 80 ILE A N 1
ATOM 634 C CA . ILE A 1 80 ? 6 2.123 4.742 1 98.44 80 ILE A CA 1
ATOM 635 C C . ILE A 1 80 ? 5.234 2.746 3.576 1 98.44 80 ILE A C 1
ATOM 637 O O . ILE A 1 80 ? 5.832 3.127 2.566 1 98.44 80 ILE A O 1
ATOM 641 N N . HIS A 1 81 ? 3.969 2.805 3.77 1 98.81 81 HIS A N 1
ATOM 642 C CA . HIS A 1 81 ? 3.109 3.549 2.855 1 98.81 81 HIS A CA 1
ATOM 643 C C . HIS A 1 81 ? 2.535 4.789 3.529 1 98.81 81 HIS A C 1
ATOM 645 O O . HIS A 1 81 ? 1.953 4.699 4.613 1 98.81 81 HIS A O 1
ATOM 651 N N . LEU A 1 82 ? 2.752 5.949 2.91 1 98.81 82 LEU A N 1
ATOM 652 C CA . LEU A 1 82 ? 2.043 7.168 3.281 1 98.81 82 LEU A CA 1
ATOM 653 C C . LEU A 1 82 ? 0.702 7.258 2.561 1 98.81 82 LEU A C 1
ATOM 655 O O . LEU A 1 82 ? 0.657 7.516 1.354 1 98.81 82 LEU A O 1
ATOM 659 N N . GLU A 1 83 ? -0.363 7.109 3.266 1 98.56 83 GLU A N 1
ATOM 660 C CA . GLU A 1 83 ? -1.702 7.074 2.686 1 98.56 83 GLU A CA 1
ATOM 661 C C . GLU A 1 83 ? -2.215 8.484 2.393 1 98.56 83 GLU A C 1
ATOM 663 O O . GLU A 1 83 ? -2.719 8.75 1.301 1 98.56 83 GLU A O 1
ATOM 668 N N . ASP A 1 84 ? -2.139 9.328 3.396 1 98.12 84 ASP A N 1
ATOM 669 C CA . ASP A 1 84 ? -2.6 10.703 3.236 1 98.12 84 ASP A CA 1
ATOM 670 C C . ASP A 1 84 ? -1.669 11.68 3.955 1 98.12 84 ASP A C 1
ATOM 672 O O . ASP A 1 84 ? -1.163 11.383 5.039 1 98.12 84 ASP A O 1
ATOM 676 N N . LEU A 1 85 ? -1.485 12.758 3.354 1 97.94 85 LEU A N 1
ATOM 677 C CA . LEU A 1 85 ? -0.856 13.945 3.914 1 97.94 85 LEU A CA 1
ATOM 678 C C . LEU A 1 85 ? -1.672 15.195 3.598 1 97.94 85 LEU A C 1
ATOM 680 O O . LEU A 1 85 ? -1.853 15.539 2.428 1 97.94 85 LEU A O 1
ATOM 684 N N . ILE A 1 86 ? -2.178 15.82 4.645 1 97.62 86 ILE A N 1
ATOM 685 C CA . ILE A 1 86 ? -3.045 16.969 4.375 1 97.62 86 ILE A CA 1
ATOM 686 C C . ILE A 1 86 ? -2.828 18.031 5.438 1 97.62 86 ILE A C 1
ATOM 688 O O . ILE A 1 86 ? -2.645 17.719 6.617 1 97.62 86 ILE A O 1
ATOM 692 N N . VAL A 1 87 ? -2.758 19.203 5.062 1 97.62 87 VAL A N 1
ATOM 693 C CA . VAL A 1 87 ? -2.82 20.406 5.883 1 97.62 87 VAL A CA 1
ATOM 694 C C . VAL A 1 87 ? -4.094 21.188 5.562 1 97.62 87 VAL A C 1
ATOM 696 O O . VAL A 1 87 ? -4.438 21.375 4.391 1 97.62 87 VAL A O 1
ATOM 699 N N . THR A 1 88 ? -4.82 21.594 6.609 1 98 88 THR A N 1
ATOM 700 C CA . THR A 1 88 ? -6.055 22.328 6.375 1 98 88 THR A CA 1
ATOM 701 C C . THR A 1 88 ? -5.805 23.531 5.48 1 98 88 THR A C 1
ATOM 703 O O . THR A 1 88 ? -4.715 24.109 5.504 1 98 88 THR A O 1
ATOM 706 N N . GLU A 1 89 ? -6.805 23.875 4.707 1 96.12 89 GLU A N 1
ATOM 707 C CA . GLU A 1 89 ? -6.699 24.906 3.678 1 96.12 89 GLU A CA 1
ATOM 708 C C . GLU A 1 89 ? -6.121 26.203 4.25 1 96.12 89 GLU A C 1
ATOM 710 O O . GLU A 1 89 ? -5.211 26.797 3.664 1 96.12 89 GLU A O 1
ATOM 715 N N . ALA A 1 90 ? -6.512 26.609 5.422 1 94.88 90 ALA A N 1
ATOM 716 C CA . ALA A 1 90 ? -6.148 27.891 6.027 1 94.88 90 ALA A CA 1
ATOM 717 C C . ALA A 1 90 ? -4.668 27.922 6.402 1 94.88 90 ALA A C 1
ATOM 719 O O . ALA A 1 90 ? -4.105 28.984 6.641 1 94.88 90 ALA A O 1
ATOM 720 N N . MET A 1 91 ? -4.055 26.734 6.43 1 95.62 91 MET A N 1
ATOM 721 C CA . MET A 1 91 ? -2.676 26.672 6.914 1 95.62 91 MET A CA 1
ATOM 722 C C . MET A 1 91 ? -1.731 26.219 5.801 1 95.62 91 MET A C 1
ATOM 724 O O . MET A 1 91 ? -0.545 26 6.043 1 95.62 91 MET A O 1
ATOM 728 N N . ARG A 1 92 ? -2.242 26.094 4.617 1 93.06 92 ARG A N 1
ATOM 729 C CA . ARG A 1 92 ? -1.393 25.703 3.498 1 93.06 92 ARG A CA 1
ATOM 730 C C . ARG A 1 92 ? -0.369 26.781 3.184 1 93.06 92 ARG A C 1
ATOM 732 O O . ARG A 1 92 ? -0.621 27.969 3.414 1 93.06 92 ARG A O 1
ATOM 739 N N . GLY A 1 93 ? 0.809 26.359 2.754 1 90.5 93 GLY A N 1
ATOM 740 C CA . GLY A 1 93 ? 1.896 27.297 2.506 1 90.5 93 GLY A CA 1
ATOM 741 C C . GLY A 1 93 ? 2.699 27.609 3.752 1 90.5 93 GLY A C 1
ATOM 742 O O . GLY A 1 93 ? 3.693 28.344 3.686 1 90.5 93 GLY A O 1
ATOM 743 N N . SER A 1 94 ? 2.34 27.078 4.867 1 92.06 94 SER A N 1
ATOM 744 C CA . SER A 1 94 ? 2.979 27.375 6.148 1 92.06 94 SER A CA 1
ATOM 745 C C . SER A 1 94 ? 4.23 26.516 6.344 1 92.06 94 SER A C 1
ATOM 747 O O . SER A 1 94 ? 4.992 26.734 7.289 1 92.06 94 SER A O 1
ATOM 749 N N . GLY A 1 95 ? 4.422 25.484 5.496 1 92.75 95 GLY A N 1
ATOM 750 C CA . GLY A 1 95 ? 5.527 24.562 5.672 1 92.75 95 GLY A CA 1
ATOM 751 C C . GLY A 1 95 ? 5.141 23.312 6.438 1 92.75 95 GLY A C 1
ATOM 752 O O . GLY A 1 95 ? 5.941 22.375 6.562 1 92.75 95 GLY A O 1
ATOM 753 N N . LEU A 1 96 ? 3.908 23.219 6.898 1 95.75 96 LEU A N 1
ATOM 754 C CA . LEU A 1 96 ? 3.447 22.109 7.723 1 95.75 96 LEU A CA 1
ATOM 755 C C . LEU A 1 96 ? 3.438 20.812 6.922 1 95.75 96 LEU A C 1
ATOM 757 O O . LEU A 1 96 ? 3.705 19.734 7.473 1 95.75 96 LEU A O 1
ATOM 761 N N . GLY A 1 97 ? 3.115 20.891 5.648 1 95.25 97 GLY A N 1
ATOM 762 C CA . GLY A 1 97 ? 3.162 19.703 4.805 1 95.25 97 GLY A CA 1
ATOM 763 C C . GLY A 1 97 ? 4.535 19.062 4.75 1 95.25 97 GLY A C 1
ATOM 764 O O . GLY A 1 97 ? 4.668 17.844 4.918 1 95.25 97 GLY A O 1
ATOM 765 N N . ALA A 1 98 ? 5.504 19.922 4.555 1 93.56 98 ALA A N 1
ATOM 766 C CA . ALA A 1 98 ? 6.883 19.438 4.52 1 93.56 98 ALA A CA 1
ATOM 767 C C . ALA A 1 98 ? 7.305 18.875 5.871 1 93.56 98 ALA A C 1
ATOM 769 O O . ALA A 1 98 ? 8.016 17.875 5.938 1 93.56 98 ALA A O 1
ATOM 770 N N . ALA A 1 99 ? 6.895 19.5 6.914 1 95.56 99 ALA A N 1
ATOM 771 C CA . ALA A 1 99 ? 7.234 19.047 8.266 1 95.56 99 ALA A CA 1
ATOM 772 C C . ALA A 1 99 ? 6.617 17.688 8.562 1 95.56 99 ALA A C 1
ATOM 774 O O . ALA A 1 99 ? 7.262 16.828 9.164 1 95.56 99 ALA A O 1
ATOM 775 N N . LEU A 1 100 ? 5.355 17.516 8.156 1 98.06 100 LEU A N 1
ATOM 776 C CA . LEU A 1 100 ? 4.684 16.219 8.336 1 98.06 100 LEU A CA 1
ATOM 777 C C . LEU A 1 100 ? 5.367 15.133 7.52 1 98.06 100 LEU A C 1
ATOM 779 O O . LEU A 1 100 ? 5.59 14.031 8.016 1 98.06 100 LEU A O 1
ATOM 783 N N . LEU A 1 101 ? 5.738 15.438 6.281 1 97.56 101 LEU A N 1
ATOM 784 C CA . LEU A 1 101 ? 6.453 14.477 5.453 1 97.56 101 LEU A CA 1
ATOM 785 C C . LEU A 1 101 ? 7.797 14.109 6.078 1 97.56 101 LEU A C 1
ATOM 787 O O . LEU A 1 101 ? 8.188 12.945 6.082 1 97.56 101 LEU A O 1
ATOM 791 N N . ALA A 1 102 ? 8.484 15.109 6.602 1 97.25 102 ALA A N 1
ATOM 792 C CA . ALA A 1 102 ? 9.75 14.859 7.277 1 97.25 102 ALA A CA 1
ATOM 793 C C . ALA A 1 102 ? 9.57 13.875 8.43 1 97.25 102 ALA A C 1
ATOM 795 O O . ALA A 1 102 ? 10.406 12.984 8.625 1 97.25 102 ALA A O 1
ATOM 796 N N . LYS A 1 103 ? 8.516 14.031 9.148 1 98.12 103 LYS A N 1
ATOM 797 C CA . LYS A 1 103 ? 8.242 13.133 10.266 1 98.12 103 LYS A CA 1
ATOM 798 C C . LYS A 1 103 ? 8.023 11.703 9.781 1 98.12 103 LYS A C 1
ATOM 800 O O . LYS A 1 103 ? 8.484 10.75 10.414 1 98.12 103 LYS A O 1
ATOM 805 N N . VAL A 1 104 ? 7.316 11.555 8.656 1 98.62 104 VAL A N 1
ATOM 806 C CA . VAL A 1 104 ? 7.078 10.242 8.055 1 98.62 104 VAL A CA 1
ATOM 807 C C . VAL A 1 104 ? 8.406 9.617 7.645 1 98.62 104 VAL A C 1
ATOM 809 O O . VAL A 1 104 ? 8.648 8.43 7.887 1 98.62 104 VAL A O 1
ATOM 812 N N . VAL A 1 105 ? 9.258 10.398 7.035 1 98.38 105 VAL A N 1
ATOM 813 C CA . VAL A 1 105 ? 10.547 9.898 6.57 1 98.38 105 VAL A CA 1
ATOM 814 C C . VAL A 1 105 ? 11.414 9.508 7.762 1 98.38 105 VAL A C 1
ATOM 816 O O . VAL A 1 105 ? 12.055 8.453 7.75 1 98.38 105 VAL A O 1
ATOM 819 N N . GLU A 1 106 ? 11.398 10.32 8.812 1 98.06 106 GLU A N 1
ATOM 820 C CA . GLU A 1 106 ? 12.109 9.984 10.047 1 98.06 106 GLU A CA 1
ATOM 821 C C . GLU A 1 106 ? 11.602 8.68 10.641 1 98.06 106 GLU A C 1
ATOM 823 O O . GLU A 1 106 ? 12.391 7.852 11.102 1 98.06 106 GLU A O 1
ATOM 828 N N . HIS A 1 107 ? 10.305 8.547 10.656 1 98.06 107 HIS A N 1
ATOM 829 C CA . HIS A 1 107 ? 9.664 7.324 11.125 1 98.06 107 HIS A CA 1
ATOM 830 C C . HIS A 1 107 ? 10.203 6.102 10.391 1 98.06 107 HIS A C 1
ATOM 832 O O . HIS A 1 107 ? 10.602 5.121 11.023 1 98.06 107 HIS A O 1
ATOM 838 N N . GLY A 1 108 ? 10.203 6.168 9.055 1 97.88 108 GLY A N 1
ATOM 839 C CA . GLY A 1 108 ? 10.727 5.074 8.242 1 97.88 108 GLY A CA 1
ATOM 840 C C . GLY A 1 108 ? 12.195 4.805 8.492 1 97.88 108 GLY A C 1
ATOM 841 O O . GLY A 1 108 ? 12.609 3.646 8.594 1 97.88 108 GLY A O 1
ATOM 842 N N . TYR A 1 109 ? 12.945 5.871 8.641 1 97.75 109 TYR A N 1
ATOM 843 C CA . TYR A 1 109 ? 14.375 5.742 8.906 1 97.75 109 TYR A CA 1
ATOM 844 C C . TYR A 1 109 ? 14.625 5.008 10.211 1 97.75 109 TYR A C 1
ATOM 846 O O . TYR A 1 109 ? 15.445 4.09 10.273 1 97.75 109 TYR A O 1
ATOM 854 N N . GLN A 1 110 ? 13.93 5.398 11.242 1 97.31 110 GLN A N 1
ATOM 855 C CA . GLN A 1 110 ? 14.094 4.812 12.57 1 97.31 110 GLN A CA 1
ATOM 856 C C . GLN A 1 110 ? 13.727 3.332 12.562 1 97.31 110 GLN A C 1
ATOM 858 O O . GLN A 1 110 ? 14.328 2.537 13.289 1 97.31 110 GLN A O 1
ATOM 863 N N . LEU A 1 111 ? 12.773 2.969 11.758 1 96.38 111 LEU A N 1
ATOM 864 C CA . LEU A 1 111 ? 12.336 1.579 11.664 1 96.38 111 LEU A CA 1
ATOM 865 C C . LEU A 1 111 ? 13.273 0.773 10.781 1 96.38 111 LEU A C 1
ATOM 867 O O . LEU A 1 111 ? 13.188 -0.455 10.727 1 96.38 111 LEU A O 1
ATOM 871 N N . GLY A 1 112 ? 14.133 1.461 10.023 1 96.44 112 GLY A N 1
ATOM 872 C CA . GLY A 1 112 ? 15.07 0.787 9.148 1 96.44 112 GLY A CA 1
ATOM 873 C C . GLY A 1 112 ? 14.438 0.271 7.871 1 96.44 112 GLY A C 1
ATOM 874 O O . GLY A 1 112 ? 14.906 -0.706 7.285 1 96.44 112 GLY A O 1
ATOM 875 N N . VAL A 1 113 ? 13.328 0.869 7.453 1 97.06 113 VAL A N 1
ATOM 876 C CA . VAL A 1 113 ? 12.648 0.387 6.254 1 97.06 113 VAL A CA 1
ATOM 877 C C . VAL A 1 113 ? 13.477 0.741 5.02 1 97.06 113 VAL A C 1
ATOM 879 O O . VAL A 1 113 ? 14.234 1.708 5.031 1 97.06 113 VAL A O 1
ATOM 882 N N . LYS A 1 114 ? 13.242 0.011 3.971 1 96.38 114 LYS A N 1
ATOM 883 C CA . LYS A 1 114 ? 14.055 0.166 2.766 1 96.38 114 LYS A CA 1
ATOM 884 C C . LYS A 1 114 ? 13.359 1.071 1.75 1 96.38 114 LYS A C 1
ATOM 886 O O . LYS A 1 114 ? 13.945 1.438 0.732 1 96.38 114 LYS A O 1
ATOM 891 N N . ARG A 1 115 ? 12.125 1.43 2.055 1 98.19 115 ARG A N 1
ATOM 892 C CA . ARG A 1 115 ? 11.359 2.268 1.136 1 98.19 115 ARG A CA 1
ATOM 893 C C . ARG A 1 115 ? 10.164 2.895 1.836 1 98.19 115 ARG A C 1
ATOM 895 O O . ARG A 1 115 ? 9.539 2.264 2.691 1 98.19 115 ARG A O 1
ATOM 902 N N . ILE A 1 116 ? 9.914 4.094 1.53 1 98.75 116 ILE A N 1
ATOM 903 C CA . ILE A 1 116 ? 8.633 4.742 1.787 1 98.75 116 ILE A CA 1
ATOM 904 C C . ILE A 1 116 ? 7.934 5.043 0.463 1 98.75 116 ILE A C 1
ATOM 906 O O . ILE A 1 116 ? 8.547 5.594 -0.457 1 98.75 116 ILE A O 1
ATOM 910 N N . SER A 1 117 ? 6.66 4.652 0.418 1 98.56 117 SER A N 1
ATOM 911 C CA . SER A 1 117 ? 5.918 4.793 -0.831 1 98.56 117 SER A CA 1
ATOM 912 C C . SER A 1 117 ? 4.629 5.578 -0.623 1 98.56 117 SER A C 1
ATOM 914 O O . SER A 1 117 ? 4.059 5.57 0.472 1 98.56 117 SER A O 1
ATOM 916 N N . TRP A 1 118 ? 4.215 6.273 -1.61 1 98.25 118 TRP A N 1
ATOM 917 C CA . TRP A 1 118 ? 2.9 6.902 -1.683 1 98.25 118 TRP A CA 1
ATOM 918 C C . TRP A 1 118 ? 2.479 7.117 -3.133 1 98.25 118 TRP A C 1
ATOM 920 O O . TRP A 1 118 ? 3.109 6.594 -4.055 1 98.25 118 TRP A O 1
ATOM 930 N N . GLU A 1 119 ? 1.311 7.668 -3.336 1 97.44 119 GLU A N 1
ATOM 931 C CA . GLU A 1 119 ? 0.799 7.977 -4.668 1 97.44 119 GLU A CA 1
ATOM 932 C C . GLU A 1 119 ? 0.575 9.477 -4.836 1 97.44 119 GLU A C 1
ATOM 934 O O . GLU A 1 119 ? 0.333 10.188 -3.861 1 97.44 119 GLU A O 1
ATOM 939 N N . VAL A 1 120 ? 0.7 9.883 -6.059 1 96.12 120 VAL A N 1
ATOM 940 C CA . VAL A 1 120 ? 0.515 11.297 -6.391 1 96.12 120 VAL A CA 1
ATOM 941 C C . VAL A 1 120 ? -0.205 11.414 -7.73 1 96.12 120 VAL A C 1
ATOM 943 O O . VAL A 1 120 ? 0.016 10.609 -8.641 1 96.12 120 VAL A O 1
ATOM 946 N N . LEU A 1 121 ? -1.062 12.398 -7.828 1 94.25 121 LEU A N 1
ATOM 947 C CA . LEU A 1 121 ? -1.716 12.672 -9.102 1 94.25 121 LEU A CA 1
ATOM 948 C C . LEU A 1 121 ? -0.695 13.086 -10.156 1 94.25 121 LEU A C 1
ATOM 950 O O . LEU A 1 121 ? 0.22 13.859 -9.875 1 94.25 121 LEU A O 1
ATOM 954 N N . ASP A 1 122 ? -0.913 12.562 -11.375 1 94.25 122 ASP A N 1
ATOM 955 C CA . ASP A 1 122 ? 0.102 12.734 -12.406 1 94.25 122 ASP A CA 1
ATOM 956 C C . ASP A 1 122 ? 0.172 14.188 -12.875 1 94.25 122 ASP A C 1
ATOM 958 O O . ASP A 1 122 ? 1.2 14.633 -13.391 1 94.25 122 ASP A O 1
ATOM 962 N N . TRP A 1 123 ? -0.796 15.047 -12.695 1 93.88 123 TRP A N 1
ATOM 963 C CA . TRP A 1 123 ? -0.832 16.438 -13.156 1 93.88 123 TRP A CA 1
ATOM 964 C C . TRP A 1 123 ? -0.335 17.375 -12.062 1 93.88 123 TRP A C 1
ATOM 966 O O . TRP A 1 123 ? -0.23 18.594 -12.281 1 93.88 123 TRP A O 1
ATOM 976 N N . ASN A 1 124 ? -0.139 16.875 -10.852 1 93.25 124 ASN A N 1
ATOM 977 C CA . ASN A 1 124 ? 0.333 17.688 -9.734 1 93.25 124 ASN A CA 1
ATOM 978 C C . ASN A 1 124 ? 1.826 17.984 -9.852 1 93.25 124 ASN A C 1
ATOM 980 O O . ASN A 1 124 ? 2.613 17.547 -9.008 1 93.25 124 ASN A O 1
ATOM 984 N N . ASP A 1 125 ? 2.213 18.797 -10.719 1 95.44 125 ASP A N 1
ATOM 985 C CA . ASP A 1 125 ? 3.607 19.062 -11.055 1 95.44 125 ASP A CA 1
ATOM 986 C C . ASP A 1 125 ? 4.371 19.625 -9.852 1 95.44 125 ASP A C 1
ATOM 988 O O . ASP A 1 125 ? 5.496 19.203 -9.578 1 95.44 125 ASP A O 1
ATOM 992 N N . PRO A 1 126 ? 3.791 20.516 -9.172 1 93 126 PRO A N 1
ATOM 993 C CA . PRO A 1 126 ? 4.516 21.062 -8.023 1 93 126 PRO A CA 1
ATOM 994 C C . PRO A 1 126 ? 4.891 19.984 -7.004 1 93 126 PRO A C 1
ATOM 996 O O . PRO A 1 126 ? 6.02 19.969 -6.508 1 93 126 PRO A O 1
ATOM 999 N N . ALA A 1 127 ? 3.953 19.125 -6.707 1 92.81 127 ALA A N 1
ATOM 1000 C CA . ALA A 1 127 ? 4.238 18.047 -5.758 1 92.81 127 ALA A CA 1
ATOM 1001 C C . ALA A 1 127 ? 5.297 17.094 -6.309 1 92.81 127 ALA A C 1
ATOM 1003 O O . ALA A 1 127 ? 6.242 16.734 -5.605 1 92.81 127 ALA A O 1
ATOM 1004 N N . ILE A 1 128 ? 5.156 16.688 -7.527 1 96.44 128 ILE A N 1
ATOM 1005 C CA . ILE A 1 128 ? 6.07 15.758 -8.18 1 96.44 128 ILE A CA 1
ATOM 1006 C C . ILE A 1 128 ? 7.484 16.328 -8.156 1 96.44 128 ILE A C 1
ATOM 1008 O O . ILE A 1 128 ? 8.43 15.641 -7.75 1 96.44 128 ILE A O 1
ATOM 1012 N N . SER A 1 129 ? 7.598 17.594 -8.539 1 95.88 129 SER A N 1
ATOM 1013 C CA . SER A 1 129 ? 8.898 18.266 -8.539 1 95.88 129 SER A CA 1
ATOM 1014 C C . SER A 1 129 ? 9.492 18.312 -7.133 1 95.88 129 SER A C 1
ATOM 1016 O O . SER A 1 129 ? 10.695 18.094 -6.957 1 95.88 129 SER A O 1
ATOM 1018 N N . PHE A 1 130 ? 8.672 18.625 -6.227 1 93.5 130 PHE A N 1
ATOM 1019 C CA . PHE A 1 130 ? 9.109 18.672 -4.836 1 93.5 130 PHE A CA 1
ATOM 1020 C C . PHE A 1 130 ? 9.656 17.328 -4.395 1 93.5 130 PHE A C 1
ATOM 1022 O O . PHE A 1 130 ? 10.758 17.234 -3.861 1 93.5 130 PHE A O 1
ATOM 1029 N N . TYR A 1 131 ? 8.891 16.203 -4.617 1 95.25 131 TYR A N 1
ATOM 1030 C CA . TYR A 1 131 ? 9.297 14.867 -4.211 1 95.25 131 TYR A CA 1
ATOM 1031 C C . TYR A 1 131 ? 10.617 14.477 -4.871 1 95.25 131 TYR A C 1
ATOM 1033 O O . TYR A 1 131 ? 11.523 13.977 -4.207 1 95.25 131 TYR A O 1
ATOM 1041 N N . GLU A 1 132 ? 10.664 14.734 -6.141 1 96 132 GLU A N 1
ATOM 1042 C CA . GLU A 1 132 ? 11.867 14.359 -6.883 1 96 132 GLU A CA 1
ATOM 1043 C C . GLU A 1 132 ? 13.086 15.141 -6.395 1 96 132 GLU A C 1
ATOM 1045 O O . GLU A 1 132 ? 14.188 14.594 -6.305 1 96 132 GLU A O 1
ATOM 1050 N N . SER A 1 133 ? 12.898 16.406 -6.012 1 94.06 133 SER A N 1
ATOM 1051 C CA . SER A 1 133 ? 13.977 17.234 -5.488 1 94.06 133 SER A CA 1
ATOM 1052 C C . SER A 1 133 ? 14.469 16.719 -4.145 1 94.06 133 SER A C 1
ATOM 1054 O O . SER A 1 133 ? 15.586 17.016 -3.723 1 94.06 133 SER A O 1
ATOM 1056 N N . LYS A 1 134 ? 13.664 15.898 -3.506 1 93.5 134 LYS A N 1
ATOM 1057 C CA . LYS A 1 134 ? 14.016 15.375 -2.188 1 93.5 134 LYS A CA 1
ATOM 1058 C C . LYS A 1 134 ? 14.477 13.922 -2.277 1 93.5 134 LYS A C 1
ATOM 1060 O O . LYS A 1 134 ? 14.609 13.242 -1.257 1 93.5 134 LYS A O 1
ATOM 1065 N N . GLY A 1 135 ? 14.617 13.398 -3.455 1 94.69 135 GLY A N 1
ATOM 1066 C CA . GLY A 1 135 ? 15.227 12.094 -3.631 1 94.69 135 GLY A CA 1
ATOM 1067 C C . GLY A 1 135 ? 14.227 11 -3.947 1 94.69 135 GLY A C 1
ATOM 1068 O O . GLY A 1 135 ? 14.594 9.828 -4.066 1 94.69 135 GLY A O 1
ATOM 1069 N N . ALA A 1 136 ? 12.992 11.383 -4.109 1 97.31 136 ALA A N 1
ATOM 1070 C CA . ALA A 1 136 ? 11.977 10.391 -4.453 1 97.31 136 ALA A CA 1
ATOM 1071 C C . ALA A 1 136 ? 11.961 10.125 -5.957 1 97.31 136 ALA A C 1
ATOM 1073 O O . ALA A 1 136 ? 12.422 10.953 -6.746 1 97.31 136 ALA A O 1
ATOM 1074 N N . ARG A 1 137 ? 11.578 8.938 -6.297 1 97.62 137 ARG A N 1
ATOM 1075 C CA . ARG A 1 137 ? 11.336 8.562 -7.688 1 97.62 137 ARG A CA 1
ATOM 1076 C C . ARG A 1 137 ? 9.844 8.422 -7.965 1 97.62 137 ARG A C 1
ATOM 1078 O O . ARG A 1 137 ? 9.133 7.734 -7.227 1 97.62 137 ARG A O 1
ATOM 1085 N N . VAL A 1 138 ? 9.367 9.094 -8.984 1 97.62 138 VAL A N 1
ATOM 1086 C CA . VAL A 1 138 ? 7.996 8.93 -9.453 1 97.62 138 VAL A CA 1
ATOM 1087 C C . VAL A 1 138 ? 7.953 7.902 -10.586 1 97.62 138 VAL A C 1
ATOM 1089 O O . VAL A 1 138 ? 8.562 8.102 -11.633 1 97.62 138 VAL A O 1
ATOM 1092 N N . LEU A 1 139 ? 7.246 6.789 -10.344 1 96.69 139 LEU A N 1
ATOM 1093 C CA . LEU A 1 139 ? 7.191 5.676 -11.289 1 96.69 139 LEU A CA 1
ATOM 1094 C C . LEU A 1 139 ? 6.047 5.859 -12.281 1 96.69 139 LEU A C 1
ATOM 1096 O O . LEU A 1 139 ? 4.996 5.227 -12.148 1 96.69 139 LEU A O 1
ATOM 1100 N N . ARG A 1 140 ? 6.348 6.551 -13.32 1 94.88 140 ARG A N 1
ATOM 1101 C CA . ARG A 1 140 ? 5.328 6.996 -14.258 1 94.88 140 ARG A CA 1
ATOM 1102 C C . ARG A 1 140 ? 4.832 5.84 -15.125 1 94.88 140 ARG A C 1
ATOM 1104 O O . ARG A 1 140 ? 3.77 5.93 -15.742 1 94.88 140 ARG A O 1
ATOM 1111 N N . ASP A 1 141 ? 5.555 4.766 -15.18 1 94.31 141 ASP A N 1
ATOM 1112 C CA . ASP A 1 141 ? 5.18 3.631 -16.016 1 94.31 141 ASP A CA 1
ATOM 1113 C C . ASP A 1 141 ? 4.301 2.648 -15.242 1 94.31 141 ASP A C 1
ATOM 1115 O O 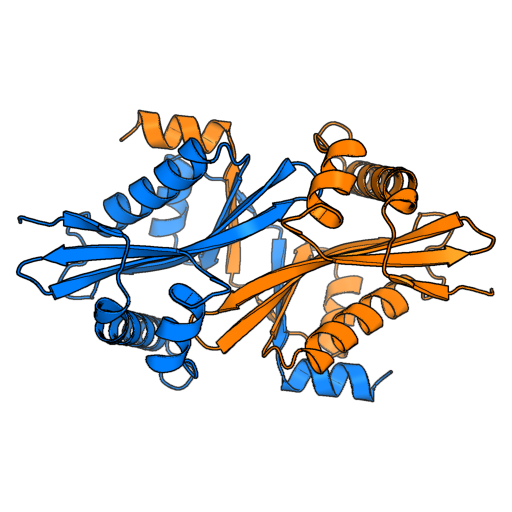. ASP A 1 141 ? 3.934 1.593 -15.758 1 94.31 141 ASP A O 1
ATOM 1119 N N . TRP A 1 142 ? 3.986 2.969 -14.016 1 95.12 142 TRP A N 1
ATOM 1120 C CA . TRP A 1 142 ? 3.145 2.092 -13.203 1 95.12 142 TRP A CA 1
ATOM 1121 C C . TRP A 1 142 ? 1.804 2.752 -12.898 1 95.12 142 TRP A C 1
ATOM 1123 O O . TRP A 1 142 ? 1.753 3.922 -12.516 1 95.12 142 TRP A O 1
ATOM 1133 N N . ASN A 1 143 ? 0.79 1.978 -13.078 1 96.25 143 ASN A N 1
ATOM 1134 C CA . ASN A 1 143 ? -0.546 2.434 -12.711 1 96.25 143 ASN A CA 1
ATOM 1135 C C . ASN A 1 143 ? -1.074 1.699 -11.484 1 96.25 143 ASN A C 1
ATOM 1137 O O . ASN A 1 143 ? -0.773 0.521 -11.281 1 96.25 143 ASN A O 1
ATOM 1141 N N . VAL A 1 144 ? -1.831 2.445 -10.711 1 97.5 144 VAL A N 1
ATOM 1142 C CA . VAL A 1 144 ? -2.543 1.877 -9.57 1 97.5 144 VAL A CA 1
ATOM 1143 C C . VAL A 1 144 ? -3.832 1.211 -10.047 1 97.5 144 VAL A C 1
ATOM 1145 O O . VAL A 1 144 ? -4.547 1.759 -10.891 1 97.5 144 VAL A O 1
ATOM 1148 N N . VAL A 1 145 ? -4.121 0.011 -9.547 1 98.25 145 VAL A N 1
ATOM 1149 C CA . VAL A 1 145 ? -5.348 -0.707 -9.875 1 98.25 145 VAL A CA 1
ATOM 1150 C C . VAL A 1 145 ? -6.203 -0.876 -8.625 1 98.25 145 VAL A C 1
ATOM 1152 O O . VAL A 1 145 ? -5.695 -1.231 -7.559 1 98.25 145 VAL A O 1
ATOM 1155 N N . HIS A 1 146 ? -7.488 -0.546 -8.742 1 98.25 146 HIS A N 1
ATOM 1156 C CA . HIS A 1 146 ? -8.461 -0.736 -7.672 1 98.25 146 HIS A CA 1
ATOM 1157 C C . HIS A 1 146 ? -9.555 -1.712 -8.086 1 98.25 146 HIS A C 1
ATOM 1159 O O . HIS A 1 146 ? -10.164 -1.553 -9.148 1 98.25 146 HIS A O 1
ATOM 1165 N N . LEU A 1 147 ? -9.781 -2.725 -7.359 1 98.5 147 LEU A N 1
ATOM 1166 C CA . LEU A 1 147 ? -10.977 -3.561 -7.395 1 98.5 147 LEU A CA 1
ATOM 1167 C C . LEU A 1 147 ? -11.852 -3.297 -6.176 1 98.5 147 LEU A C 1
ATOM 1169 O O . LEU A 1 147 ? -11.617 -3.848 -5.098 1 98.5 147 LEU A O 1
ATOM 1173 N N . ASP A 1 148 ? -12.883 -2.441 -6.312 1 97.31 148 ASP A N 1
ATOM 1174 C CA . ASP A 1 148 ? -13.727 -2.021 -5.191 1 97.31 148 ASP A CA 1
ATOM 1175 C C . ASP A 1 148 ? -14.773 -3.084 -4.863 1 97.31 148 ASP A C 1
ATOM 1177 O O . ASP A 1 148 ? -14.758 -4.176 -5.434 1 97.31 148 ASP A O 1
ATOM 1181 N N . GLU A 1 149 ? -15.648 -2.809 -3.932 1 95.56 149 GLU A N 1
ATOM 1182 C CA . GLU A 1 149 ? -16.625 -3.779 -3.459 1 95.56 149 GLU A CA 1
ATOM 1183 C C . GLU A 1 149 ? -17.469 -4.32 -4.613 1 95.56 149 GLU A C 1
ATOM 1185 O O . GLU A 1 149 ? -17.719 -5.527 -4.699 1 95.56 149 GLU A O 1
ATOM 1190 N N . LYS A 1 150 ? -17.938 -3.398 -5.422 1 95.19 150 LYS A N 1
ATOM 1191 C CA . LYS A 1 150 ? -18.703 -3.826 -6.586 1 95.19 150 LYS A CA 1
ATOM 1192 C C . LYS A 1 150 ? -17.859 -4.688 -7.52 1 95.19 150 LYS A C 1
ATOM 1194 O O . LYS A 1 150 ? -18.328 -5.695 -8.047 1 95.19 150 LYS A O 1
ATOM 1199 N N . GLY A 1 151 ? -16.625 -4.266 -7.715 1 96.56 151 GLY A N 1
ATOM 1200 C CA . GLY A 1 151 ? -15.703 -5.043 -8.531 1 96.56 151 GLY A CA 1
ATOM 1201 C C . GLY A 1 151 ? -15.438 -6.43 -7.977 1 96.56 151 GLY A C 1
ATOM 1202 O O . GLY A 1 151 ? -15.375 -7.402 -8.727 1 96.56 151 GLY A O 1
ATOM 1203 N N . ILE A 1 152 ? -15.273 -6.527 -6.664 1 97.56 152 ILE A N 1
ATOM 1204 C CA . ILE A 1 152 ? -15.047 -7.809 -6 1 97.56 152 ILE A CA 1
ATOM 1205 C C . ILE A 1 152 ? -16.219 -8.75 -6.285 1 97.56 152 ILE A C 1
ATOM 1207 O O . ILE A 1 152 ? -16.016 -9.906 -6.668 1 97.56 152 ILE A O 1
ATOM 1211 N N . LYS A 1 153 ? -17.391 -8.289 -6.176 1 95.81 153 LYS A N 1
ATOM 1212 C CA . LYS A 1 153 ? -18.578 -9.109 -6.434 1 95.81 153 LYS A CA 1
ATOM 1213 C C . LYS A 1 153 ? -18.641 -9.516 -7.902 1 95.81 153 LYS A C 1
ATOM 1215 O O . LYS A 1 153 ? -18.922 -10.672 -8.219 1 95.81 153 LYS A O 1
ATOM 1220 N N . THR A 1 154 ? -18.406 -8.547 -8.773 1 95.19 154 THR A N 1
ATOM 1221 C CA . THR A 1 154 ? -18.406 -8.82 -10.203 1 95.19 154 THR A CA 1
ATOM 1222 C C . THR A 1 154 ? -17.375 -9.891 -10.555 1 95.19 154 THR A C 1
ATOM 1224 O O . THR A 1 154 ? -17.672 -10.812 -11.312 1 95.19 154 THR A O 1
ATOM 1227 N N . PHE A 1 155 ? -16.203 -9.672 -9.992 1 95.31 155 PHE A N 1
ATOM 1228 C CA . PHE A 1 155 ? -15.117 -10.617 -10.234 1 95.31 155 PHE A CA 1
ATOM 1229 C C . PHE A 1 155 ? -15.523 -12.023 -9.82 1 95.31 155 PHE A C 1
ATOM 1231 O O . PHE A 1 155 ? -15.359 -12.977 -10.578 1 95.31 155 PHE A O 1
ATOM 1238 N N . LEU A 1 156 ? -16.078 -12.188 -8.664 1 94.56 156 LEU A N 1
ATOM 1239 C CA . LEU A 1 156 ? -16.438 -13.492 -8.109 1 94.56 156 LEU A CA 1
ATOM 1240 C C . LEU A 1 156 ? -17.609 -14.109 -8.867 1 94.56 156 LEU A C 1
ATOM 1242 O O . LEU A 1 156 ? -17.688 -15.328 -9 1 94.56 156 LEU A O 1
ATOM 1246 N N . ASN A 1 157 ? -18.453 -13.258 -9.391 1 92.69 157 ASN A N 1
ATOM 1247 C CA . ASN A 1 157 ? -19.609 -13.742 -10.148 1 92.69 157 ASN A CA 1
ATOM 1248 C C . ASN A 1 157 ? -19.188 -14.281 -11.516 1 92.69 157 ASN A C 1
ATOM 1250 O O . ASN A 1 157 ? -19.906 -15.07 -12.125 1 92.69 157 ASN A O 1
ATOM 1254 N N . LYS A 1 158 ? -18.062 -13.828 -12.023 1 87.25 158 LYS A N 1
ATOM 1255 C CA . LYS A 1 158 ? -17.594 -14.219 -13.352 1 87.25 158 LYS A CA 1
ATOM 1256 C C . LYS A 1 158 ? -16.688 -15.445 -13.281 1 87.25 158 LYS A C 1
ATOM 1258 O O . LYS A 1 158 ? -16.188 -15.906 -14.312 1 87.25 158 LYS A O 1
ATOM 1263 N N . LEU A 1 159 ? -16.359 -15.852 -12 1 82.06 159 LEU A N 1
ATOM 1264 C CA . LEU A 1 159 ? -15.562 -17.062 -11.867 1 82.06 159 LEU A CA 1
ATOM 1265 C C . LEU A 1 159 ? -16.375 -18.297 -12.234 1 82.06 159 LEU A C 1
ATOM 1267 O O . LEU A 1 159 ? -17.547 -18.391 -11.891 1 82.06 159 LEU A O 1
ATOM 1271 N N . MET B 1 1 ? -4.25 -30.391 -16.297 1 71.06 1 MET B N 1
ATOM 1272 C CA . MET B 1 1 ? -3.191 -30.484 -15.305 1 71.06 1 MET B CA 1
ATOM 1273 C C . MET B 1 1 ? -3.75 -30.297 -13.898 1 71.06 1 MET B C 1
ATOM 1275 O O . MET B 1 1 ? -4.719 -29.562 -13.703 1 71.06 1 MET B O 1
ATOM 1279 N N . LYS B 1 2 ? -3.326 -31.234 -12.875 1 89 2 LYS B N 1
ATOM 1280 C CA . LYS B 1 2 ? -3.873 -31.172 -11.523 1 89 2 LYS B CA 1
ATOM 1281 C C . LYS B 1 2 ? -3.1 -30.172 -10.664 1 89 2 LYS B C 1
ATOM 1283 O O . LYS B 1 2 ? -1.87 -30.219 -10.609 1 89 2 LYS B O 1
ATOM 1288 N N . TYR B 1 3 ? -3.664 -29.016 -10.281 1 93.75 3 TYR B N 1
ATOM 1289 C CA . TYR B 1 3 ? -3.041 -28.047 -9.383 1 93.75 3 TYR B CA 1
ATOM 1290 C C . TYR B 1 3 ? -3.926 -27.797 -8.164 1 93.75 3 TYR B C 1
ATOM 1292 O O . TYR B 1 3 ? -5.121 -28.094 -8.188 1 93.75 3 TYR B O 1
ATOM 1300 N N . ILE B 1 4 ? -3.312 -27.422 -7.066 1 96.75 4 ILE B N 1
ATOM 1301 C CA . ILE B 1 4 ? -4.062 -26.938 -5.91 1 96.75 4 ILE B CA 1
ATOM 1302 C C . ILE B 1 4 ? -3.578 -25.547 -5.527 1 96.75 4 ILE B C 1
ATOM 1304 O O . ILE B 1 4 ? -2.4 -25.219 -5.695 1 96.75 4 ILE B O 1
ATOM 1308 N N . ILE B 1 5 ? -4.438 -24.672 -5.145 1 98.06 5 ILE B N 1
ATOM 1309 C CA . ILE B 1 5 ? -4.109 -23.391 -4.539 1 98.06 5 ILE B CA 1
ATOM 1310 C C . ILE B 1 5 ? -4.371 -23.453 -3.035 1 98.06 5 ILE B C 1
ATOM 1312 O O . ILE B 1 5 ? -5.465 -23.828 -2.602 1 98.06 5 ILE B O 1
ATOM 1316 N N . ARG B 1 6 ? -3.424 -23.141 -2.295 1 98.38 6 ARG B N 1
ATOM 1317 C CA . ARG B 1 6 ? -3.527 -23.25 -0.843 1 98.38 6 ARG B CA 1
ATOM 1318 C C . ARG B 1 6 ? -2.738 -22.141 -0.153 1 98.38 6 ARG B C 1
ATOM 1320 O O . ARG B 1 6 ? -1.95 -21.438 -0.794 1 98.38 6 ARG B O 1
ATOM 1327 N N . ASP B 1 7 ? -2.994 -22 1.155 1 98.69 7 ASP B N 1
ATOM 1328 C CA . ASP B 1 7 ? -2.141 -21.109 1.952 1 98.69 7 ASP B CA 1
ATOM 1329 C C . ASP B 1 7 ? -0.694 -21.609 1.946 1 98.69 7 ASP B C 1
ATOM 1331 O O . ASP B 1 7 ? -0.438 -22.812 2.045 1 98.69 7 ASP B O 1
ATOM 1335 N N . ALA B 1 8 ? 0.194 -20.688 1.809 1 98.81 8 ALA B N 1
ATOM 1336 C CA . ALA B 1 8 ? 1.604 -21.047 1.925 1 98.81 8 ALA B CA 1
ATOM 1337 C C . ALA B 1 8 ? 1.945 -21.469 3.35 1 98.81 8 ALA B C 1
ATOM 1339 O O . ALA B 1 8 ? 1.253 -21.109 4.301 1 98.81 8 ALA B O 1
ATOM 1340 N N . GLU B 1 9 ? 2.938 -22.297 3.439 1 98.62 9 GLU B N 1
ATOM 1341 C CA . GLU B 1 9 ? 3.576 -22.656 4.699 1 98.62 9 GLU B CA 1
ATOM 1342 C C . GLU B 1 9 ? 5.035 -22.203 4.727 1 98.62 9 GLU B C 1
ATOM 1344 O O . GLU B 1 9 ? 5.625 -21.938 3.68 1 98.62 9 GLU B O 1
ATOM 1349 N N . ALA B 1 10 ? 5.598 -22.172 5.949 1 98.69 10 ALA B N 1
ATOM 1350 C CA . ALA B 1 10 ? 6.98 -21.734 6.086 1 98.69 10 ALA B CA 1
ATOM 1351 C C . ALA B 1 10 ? 7.91 -22.547 5.184 1 98.69 10 ALA B C 1
ATOM 1353 O O . ALA B 1 10 ? 8.852 -22 4.609 1 98.69 10 ALA B O 1
ATOM 1354 N N . LYS B 1 11 ? 7.641 -23.75 5.039 1 98.44 11 LYS B N 1
ATOM 1355 C CA . LYS B 1 11 ? 8.508 -24.625 4.262 1 98.44 11 LYS B CA 1
ATOM 1356 C C . LYS B 1 11 ? 8.469 -24.281 2.779 1 98.44 11 LYS B C 1
ATOM 1358 O O . LYS B 1 11 ? 9.336 -24.703 2.01 1 98.44 11 LYS B O 1
ATOM 1363 N N . ASP B 1 12 ? 7.453 -23.562 2.318 1 98.81 12 ASP B N 1
ATOM 1364 C CA . ASP B 1 12 ? 7.301 -23.188 0.915 1 98.81 12 ASP B CA 1
ATOM 1365 C C . ASP B 1 12 ? 8.18 -21.984 0.565 1 98.81 12 ASP B C 1
ATOM 1367 O O . ASP B 1 12 ? 8.359 -21.672 -0.611 1 98.81 12 ASP B O 1
ATOM 1371 N N . MET B 1 13 ? 8.797 -21.359 1.604 1 98.81 13 MET B N 1
ATOM 1372 C CA . MET B 1 13 ? 9.375 -20.031 1.396 1 98.81 13 MET B CA 1
ATOM 1373 C C . MET B 1 13 ? 10.625 -20.109 0.526 1 98.81 13 MET B C 1
ATOM 1375 O O . MET B 1 13 ? 10.961 -19.156 -0.166 1 98.81 13 MET B O 1
ATOM 1379 N N . ALA B 1 14 ? 11.281 -21.203 0.493 1 98.88 14 ALA B N 1
ATOM 1380 C CA . ALA B 1 14 ? 12.406 -21.344 -0.427 1 98.88 14 ALA B CA 1
ATOM 1381 C C . ALA B 1 14 ? 11.938 -21.281 -1.879 1 98.88 14 ALA B C 1
ATOM 1383 O O . ALA B 1 14 ? 12.555 -20.609 -2.711 1 98.88 14 ALA B O 1
ATOM 1384 N N . GLN B 1 15 ? 10.898 -21.984 -2.193 1 98.81 15 GLN B N 1
ATOM 1385 C CA . GLN B 1 15 ? 10.367 -21.984 -3.555 1 98.81 15 GLN B CA 1
ATOM 1386 C C . GLN B 1 15 ? 9.688 -20.656 -3.883 1 98.81 15 GLN B C 1
ATOM 1388 O O . GLN B 1 15 ? 9.742 -20.188 -5.023 1 98.81 15 GLN B O 1
ATOM 1393 N N . VAL B 1 16 ? 9.031 -20.047 -2.904 1 98.81 16 VAL B N 1
ATOM 1394 C CA . VAL B 1 16 ? 8.461 -18.703 -3.082 1 98.81 16 VAL B CA 1
ATOM 1395 C C . VAL B 1 16 ? 9.562 -17.719 -3.412 1 98.81 16 VAL B C 1
ATOM 1397 O O . VAL B 1 16 ? 9.414 -16.891 -4.316 1 98.81 16 VAL B O 1
ATOM 1400 N N . HIS B 1 17 ? 10.664 -17.859 -2.654 1 98.81 17 HIS B N 1
ATOM 1401 C CA . HIS B 1 17 ? 11.797 -16.984 -2.906 1 98.81 17 HIS B CA 1
ATOM 1402 C C . HIS B 1 17 ? 12.32 -17.141 -4.328 1 98.81 17 HIS B C 1
ATOM 1404 O O . HIS B 1 17 ? 12.688 -16.172 -4.984 1 98.81 17 HIS B O 1
ATOM 1410 N N . LYS B 1 18 ? 12.344 -18.344 -4.836 1 98.38 18 LYS B N 1
ATOM 1411 C CA . LYS B 1 18 ? 12.766 -18.594 -6.211 1 98.38 18 LYS B CA 1
ATOM 1412 C C . LYS B 1 18 ? 11.828 -17.922 -7.211 1 98.38 18 LYS B C 1
ATOM 1414 O O . LYS B 1 18 ? 12.281 -17.359 -8.211 1 98.38 18 LYS B O 1
ATOM 1419 N N . LEU B 1 19 ? 10.547 -17.984 -6.961 1 98.5 19 LEU B N 1
ATOM 1420 C CA . LEU B 1 19 ? 9.57 -17.312 -7.816 1 98.5 19 LEU B CA 1
ATOM 1421 C C . LEU B 1 19 ? 9.781 -15.797 -7.797 1 98.5 19 LEU B C 1
ATOM 1423 O O . LEU B 1 19 ? 9.672 -15.141 -8.836 1 98.5 19 LEU B O 1
ATOM 1427 N N . ILE B 1 20 ? 10.062 -15.25 -6.59 1 98.31 20 ILE B N 1
ATOM 1428 C CA . ILE B 1 20 ? 10.336 -13.82 -6.453 1 98.31 20 ILE B CA 1
ATOM 1429 C C . ILE B 1 20 ? 11.547 -13.445 -7.305 1 98.31 20 ILE B C 1
ATOM 1431 O O . ILE B 1 20 ? 11.523 -12.438 -8.016 1 98.31 20 ILE B O 1
ATOM 1435 N N . GLN B 1 21 ? 12.547 -14.281 -7.277 1 97.88 21 GLN B N 1
ATOM 1436 C CA . GLN B 1 21 ? 13.742 -14.055 -8.086 1 97.88 21 GLN B CA 1
ATOM 1437 C C . GLN B 1 21 ? 13.414 -14.133 -9.578 1 97.88 21 GLN B C 1
ATOM 1439 O O . GLN B 1 21 ? 13.914 -13.328 -10.367 1 97.88 21 GLN B O 1
ATOM 1444 N N . GLU B 1 22 ? 12.617 -15.07 -9.945 1 96.81 22 GLU B N 1
ATOM 1445 C CA . GLU B 1 22 ? 12.195 -15.195 -11.336 1 96.81 22 GLU B CA 1
ATOM 1446 C C . GLU B 1 22 ? 11.461 -13.945 -11.805 1 96.81 22 GLU B C 1
ATOM 1448 O O . GLU B 1 22 ? 11.688 -13.477 -12.922 1 96.81 22 GLU B O 1
ATOM 1453 N N . LEU B 1 23 ? 10.586 -13.43 -10.953 1 95.75 23 LEU B N 1
ATOM 1454 C CA . LEU B 1 23 ? 9.867 -12.203 -11.266 1 95.75 23 LEU B CA 1
ATOM 1455 C C . LEU B 1 23 ? 10.828 -11.039 -11.484 1 95.75 23 LEU B C 1
ATOM 1457 O O . LEU B 1 23 ? 10.672 -10.266 -12.43 1 95.75 23 LEU B O 1
ATOM 1461 N N . ALA B 1 24 ? 11.805 -10.914 -10.57 1 94.94 24 ALA B N 1
ATOM 1462 C CA . ALA B 1 24 ? 12.797 -9.852 -10.68 1 94.94 24 ALA B CA 1
ATOM 1463 C C . ALA B 1 24 ? 13.555 -9.938 -12 1 94.94 24 ALA B C 1
ATOM 1465 O O . ALA B 1 24 ? 13.789 -8.922 -12.656 1 94.94 24 ALA B O 1
ATOM 1466 N N . VAL B 1 25 ? 13.945 -11.141 -12.414 1 93.56 25 VAL B N 1
ATOM 1467 C CA . VAL B 1 25 ? 14.656 -11.359 -13.672 1 93.56 25 VAL B CA 1
ATOM 1468 C C . VAL B 1 25 ? 13.766 -10.953 -14.844 1 93.56 25 VAL B C 1
ATOM 1470 O O . VAL B 1 25 ? 14.219 -10.273 -15.766 1 93.56 25 VAL B O 1
ATOM 1473 N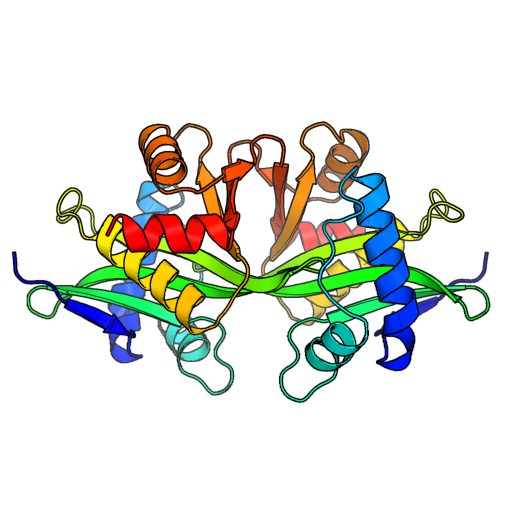 N . PHE B 1 26 ? 12.555 -11.375 -14.75 1 89.06 26 PHE B N 1
ATOM 1474 C CA . PHE B 1 26 ? 11.594 -11.047 -15.797 1 89.06 26 PHE B CA 1
ATOM 1475 C C . PHE B 1 26 ? 11.477 -9.539 -15.969 1 89.06 26 PHE B C 1
ATOM 1477 O O . PHE B 1 26 ? 11.352 -9.039 -17.094 1 89.06 26 PHE B O 1
ATOM 1484 N N . GLU B 1 27 ? 11.516 -8.773 -14.828 1 87.81 27 GLU B N 1
ATOM 1485 C CA . GLU B 1 27 ? 11.367 -7.324 -14.844 1 87.81 27 GLU B CA 1
ATOM 1486 C C . GLU B 1 27 ? 12.711 -6.633 -15.039 1 87.81 27 GLU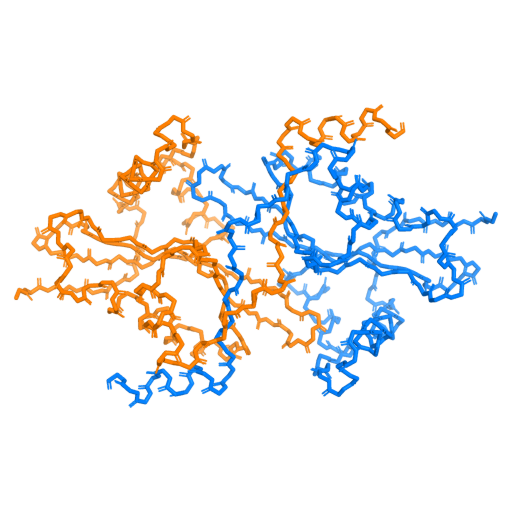 B C 1
ATOM 1488 O O . GLU B 1 27 ? 12.82 -5.414 -14.898 1 87.81 27 GLU B O 1
ATOM 1493 N N . LYS B 1 28 ? 13.859 -7.363 -15.391 1 88.19 28 LYS B N 1
ATOM 1494 C CA . LYS B 1 28 ? 15.203 -6.891 -15.688 1 88.19 28 LYS B CA 1
ATOM 1495 C C . LYS B 1 28 ? 15.828 -6.207 -14.477 1 88.19 28 LYS B C 1
ATOM 1497 O O . LYS B 1 28 ? 16.516 -5.195 -14.609 1 88.19 28 LYS B O 1
ATOM 1502 N N . GLU B 1 29 ? 15.461 -6.719 -13.266 1 87.31 29 GLU B N 1
ATOM 1503 C CA . GLU B 1 29 ? 16 -6.262 -11.992 1 87.31 29 GLU B CA 1
ATOM 1504 C C . GLU B 1 29 ? 16.609 -7.418 -11.203 1 87.31 29 GLU B C 1
ATOM 1506 O O . GLU B 1 29 ? 16.328 -7.582 -10.016 1 87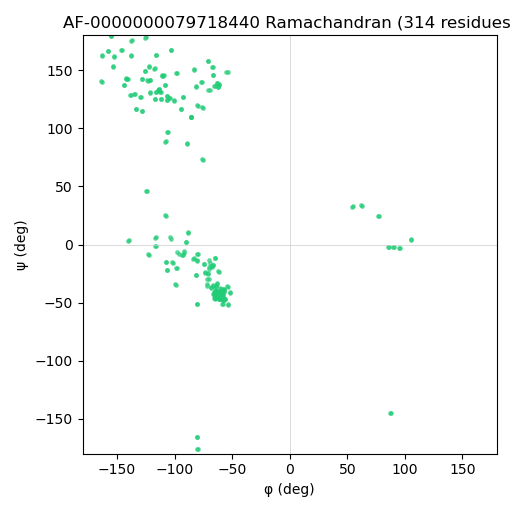.31 29 GLU B O 1
ATOM 1511 N N . ASP B 1 30 ? 17.422 -8.289 -11.797 1 80.88 30 ASP B N 1
ATOM 1512 C CA . ASP B 1 30 ? 17.875 -9.57 -11.258 1 80.88 30 ASP B CA 1
ATOM 1513 C C . ASP B 1 30 ? 18.688 -9.375 -9.984 1 80.88 30 ASP B C 1
ATOM 1515 O O . ASP B 1 30 ? 18.75 -10.273 -9.141 1 80.88 30 ASP B O 1
ATOM 1519 N N . ASN B 1 31 ? 19.297 -8.273 -9.688 1 87.31 31 ASN B N 1
ATOM 1520 C CA . ASN B 1 31 ? 20.109 -8.086 -8.492 1 87.31 31 ASN B CA 1
ATOM 1521 C C . ASN B 1 31 ? 19.438 -7.168 -7.48 1 87.31 31 ASN B C 1
ATOM 1523 O O . ASN B 1 31 ? 20.062 -6.707 -6.531 1 87.31 31 ASN B O 1
ATOM 1527 N N . ALA B 1 32 ? 18.156 -7.164 -7.602 1 90.44 32 ALA B N 1
ATOM 1528 C CA . ALA B 1 32 ? 17.469 -6.164 -6.785 1 90.44 32 ALA B CA 1
ATOM 1529 C C . ALA B 1 32 ? 16.844 -6.797 -5.543 1 90.44 32 ALA B C 1
ATOM 1531 O O . ALA B 1 32 ? 16.516 -6.102 -4.582 1 90.44 32 ALA B O 1
ATOM 1532 N N . VAL B 1 33 ? 16.734 -8.141 -5.555 1 97.31 33 VAL B N 1
ATOM 1533 C CA . VAL B 1 33 ? 16.047 -8.812 -4.453 1 97.31 33 VAL B CA 1
ATOM 1534 C C . VAL B 1 33 ? 17 -8.945 -3.264 1 97.31 33 VAL B C 1
ATOM 1536 O O . VAL B 1 33 ? 18.047 -9.602 -3.361 1 97.31 33 VAL B O 1
ATOM 1539 N N . GLU B 1 34 ? 16.641 -8.375 -2.148 1 97.62 34 GLU B N 1
ATOM 1540 C CA . GLU B 1 34 ? 17.453 -8.414 -0.937 1 97.62 34 GLU B CA 1
ATOM 1541 C C . GLU B 1 34 ? 16.859 -9.359 0.101 1 97.62 34 GLU B C 1
ATOM 1543 O O . GLU B 1 34 ? 17.562 -9.883 0.959 1 97.62 34 GLU B O 1
ATOM 1548 N N . VAL B 1 35 ? 15.609 -9.617 -0.026 1 98.12 35 VAL B N 1
ATOM 1549 C CA . VAL B 1 35 ? 14.906 -10.477 0.922 1 98.12 35 VAL B CA 1
ATOM 1550 C C . VAL B 1 35 ? 15.453 -11.898 0.829 1 98.12 35 VAL B C 1
ATOM 1552 O O . VAL B 1 35 ? 15.695 -12.406 -0.268 1 98.12 35 VAL B O 1
ATOM 1555 N N . THR B 1 36 ? 15.672 -12.531 2.01 1 98.44 36 THR B N 1
ATOM 1556 C CA . THR B 1 36 ? 16.125 -13.914 2.066 1 98.44 36 THR B CA 1
ATOM 1557 C C . THR B 1 36 ? 14.969 -14.852 2.418 1 98.44 36 THR B C 1
ATOM 1559 O O . THR B 1 36 ? 13.891 -14.398 2.805 1 98.44 36 THR B O 1
ATOM 1562 N N . VAL B 1 37 ? 15.266 -16.141 2.229 1 98.81 37 VAL B N 1
ATOM 1563 C CA . VAL B 1 37 ? 14.297 -17.156 2.621 1 98.81 37 VAL B CA 1
ATOM 1564 C C . VAL B 1 37 ? 13.961 -17 4.105 1 98.81 37 VAL B C 1
ATOM 1566 O O . VAL B 1 37 ? 12.797 -17.094 4.5 1 98.81 37 VAL B O 1
ATOM 1569 N N . GLU B 1 38 ? 14.953 -16.688 4.91 1 98.69 38 GLU B N 1
ATOM 1570 C CA . GLU B 1 38 ? 14.742 -16.531 6.344 1 98.69 38 GLU B CA 1
ATOM 1571 C C . GLU B 1 38 ? 13.898 -15.297 6.645 1 98.69 38 GLU B C 1
ATOM 1573 O O . GLU B 1 38 ? 13.094 -15.305 7.582 1 98.69 38 GLU B O 1
ATOM 1578 N N . ASP B 1 39 ? 14.078 -14.25 5.918 1 98.44 39 ASP B N 1
ATOM 1579 C CA . ASP B 1 39 ? 13.227 -13.07 6.062 1 98.44 39 ASP B CA 1
ATOM 1580 C C . ASP B 1 39 ? 11.766 -13.414 5.793 1 98.44 39 ASP B C 1
ATOM 1582 O O . ASP B 1 39 ? 10.875 -13.016 6.551 1 98.44 39 ASP B O 1
ATOM 1586 N N . LEU B 1 40 ? 11.57 -14.188 4.695 1 98.81 40 LEU B N 1
ATOM 1587 C CA . LEU B 1 40 ? 10.211 -14.562 4.32 1 98.81 40 LEU B CA 1
ATOM 1588 C C . LEU B 1 40 ? 9.57 -15.422 5.402 1 98.81 40 LEU B C 1
ATOM 1590 O O . LEU B 1 40 ? 8.391 -15.234 5.73 1 98.81 40 LEU B O 1
ATOM 1594 N N . LYS B 1 41 ? 10.328 -16.328 5.914 1 98.75 41 LYS B N 1
ATOM 1595 C CA . LYS B 1 41 ? 9.805 -17.156 6.992 1 98.75 41 LYS B CA 1
ATOM 1596 C C . LYS B 1 41 ? 9.445 -16.312 8.219 1 98.75 41 LYS B C 1
ATOM 1598 O O . LYS B 1 41 ? 8.367 -16.484 8.789 1 98.75 41 LYS B O 1
ATOM 1603 N N . ARG B 1 42 ? 10.312 -15.414 8.57 1 98.31 42 ARG B N 1
ATOM 1604 C CA . ARG B 1 42 ? 10.102 -14.562 9.734 1 98.31 42 ARG B CA 1
ATOM 1605 C C . ARG B 1 42 ? 8.891 -13.656 9.531 1 98.31 42 ARG B C 1
ATOM 1607 O O . ARG B 1 42 ? 8.016 -13.57 10.398 1 98.31 42 ARG B O 1
ATOM 1614 N N . ASP B 1 43 ? 8.812 -13.086 8.414 1 98.19 43 ASP B N 1
ATOM 1615 C CA . ASP B 1 43 ? 7.828 -12.039 8.156 1 98.19 43 ASP B CA 1
ATOM 1616 C C . ASP B 1 43 ? 6.465 -12.633 7.82 1 98.19 43 ASP B C 1
ATOM 1618 O O . ASP B 1 43 ? 5.434 -12 8.039 1 98.19 43 ASP B O 1
ATOM 1622 N N . GLY B 1 44 ? 6.52 -13.82 7.301 1 98.44 44 GLY B N 1
ATOM 1623 C CA . GLY B 1 44 ? 5.27 -14.43 6.875 1 98.44 44 GLY B CA 1
ATOM 1624 C C . GLY B 1 44 ? 4.695 -15.398 7.895 1 98.44 44 GLY B C 1
ATOM 1625 O O . GLY B 1 44 ? 3.498 -15.695 7.871 1 98.44 44 GLY B O 1
ATOM 1626 N N . PHE B 1 45 ? 5.539 -15.898 8.82 1 98.19 45 PHE B N 1
ATOM 1627 C CA . PHE B 1 45 ? 5.078 -17 9.656 1 98.19 45 PHE B CA 1
ATOM 1628 C C . PHE B 1 45 ? 5.551 -16.828 11.094 1 98.19 45 PHE B C 1
ATOM 1630 O O . PHE B 1 45 ? 5.363 -17.719 11.93 1 98.19 45 PHE B O 1
ATOM 1637 N N . GLY B 1 46 ? 6.191 -15.75 11.383 1 95.88 46 GLY B N 1
ATOM 1638 C CA . GLY B 1 46 ? 6.578 -15.43 12.75 1 95.88 46 GLY B CA 1
ATOM 1639 C C . GLY B 1 46 ? 5.445 -14.828 13.562 1 95.88 46 GLY B C 1
ATOM 1640 O O . GLY B 1 46 ? 4.273 -14.961 13.195 1 95.88 46 GLY B O 1
ATOM 1641 N N . THR B 1 47 ? 5.668 -14.227 14.688 1 93.5 47 THR B N 1
ATOM 1642 C CA . THR B 1 47 ? 4.703 -13.688 15.633 1 93.5 47 THR B CA 1
ATOM 1643 C C . THR B 1 47 ? 3.949 -12.508 15.023 1 93.5 47 THR B C 1
ATOM 1645 O O . THR B 1 47 ? 2.732 -12.391 15.195 1 93.5 47 THR B O 1
ATOM 1648 N N . ASP B 1 48 ? 4.676 -11.672 14.344 1 91.62 48 ASP B N 1
ATOM 1649 C CA . ASP B 1 48 ? 4.086 -10.516 13.672 1 91.62 48 ASP B CA 1
ATOM 1650 C C . ASP B 1 48 ? 4.078 -10.703 12.156 1 91.62 48 ASP B C 1
ATOM 1652 O O . ASP B 1 48 ? 5.012 -10.281 11.477 1 91.62 48 ASP B O 1
ATOM 1656 N N . LYS B 1 49 ? 3.062 -11.297 11.656 1 95.88 49 LYS B N 1
ATOM 1657 C CA . LYS B 1 49 ? 2.975 -11.586 10.227 1 95.88 49 LYS B CA 1
ATOM 1658 C C . LYS B 1 49 ? 2.797 -10.305 9.422 1 95.88 49 LYS B C 1
ATOM 1660 O O . LYS B 1 49 ? 1.936 -9.484 9.734 1 95.88 49 LYS B O 1
ATOM 1665 N N . LEU B 1 50 ? 3.566 -10.234 8.414 1 97.44 50 LEU B N 1
ATOM 1666 C CA . LEU B 1 50 ? 3.568 -9.008 7.621 1 97.44 50 LEU B CA 1
ATOM 1667 C C . LEU B 1 50 ? 2.879 -9.227 6.281 1 97.44 50 LEU B C 1
ATOM 1669 O O . LEU B 1 50 ? 2.539 -8.258 5.59 1 97.44 50 LEU B O 1
ATOM 1673 N N . PHE B 1 51 ? 2.703 -10.477 5.953 1 98.56 51 PHE B N 1
ATOM 1674 C CA . PHE B 1 51 ? 2.016 -10.766 4.699 1 98.56 51 PHE B CA 1
ATOM 1675 C C . PHE B 1 51 ? 1.318 -12.117 4.766 1 98.56 51 PHE B C 1
ATOM 1677 O O . PHE B 1 51 ? 1.554 -12.898 5.688 1 98.56 51 PHE B O 1
ATOM 1684 N N . HIS B 1 52 ? 0.42 -12.297 3.896 1 98.56 52 HIS B N 1
ATOM 1685 C CA . HIS B 1 52 ? -0.194 -13.578 3.562 1 98.56 52 HIS B CA 1
ATOM 1686 C C . HIS B 1 52 ? 0.214 -14.039 2.166 1 98.56 52 HIS B C 1
ATOM 1688 O O . HIS B 1 52 ? 0.435 -13.211 1.277 1 98.56 52 HIS B O 1
ATOM 1694 N N . CYS B 1 53 ? 0.36 -15.312 2.02 1 98.88 53 CYS B N 1
ATOM 1695 C CA . CYS B 1 53 ? 0.805 -15.836 0.732 1 98.88 53 CYS B CA 1
ATOM 1696 C C . CYS B 1 53 ? 0.022 -17.078 0.35 1 98.88 53 CYS B C 1
ATOM 1698 O O . CYS B 1 53 ? -0.15 -17.984 1.17 1 98.88 53 CYS B O 1
ATOM 1700 N N . TYR B 1 54 ? -0.507 -17.062 -0.846 1 98.94 54 TYR B N 1
ATOM 1701 C CA . TYR B 1 54 ? -1.039 -18.266 -1.476 1 98.94 54 TYR B CA 1
ATOM 1702 C C . TYR B 1 54 ? -0.027 -18.859 -2.441 1 98.94 54 TYR B C 1
ATOM 1704 O O . TYR B 1 54 ? 0.718 -18.141 -3.104 1 98.94 54 TYR B O 1
ATOM 1712 N N . VAL B 1 55 ? -0.071 -20.188 -2.537 1 98.88 55 VAL B N 1
ATOM 1713 C CA . VAL B 1 55 ? 0.787 -20.844 -3.518 1 98.88 55 VAL B CA 1
ATOM 1714 C C . VAL B 1 55 ? -0.045 -21.797 -4.383 1 98.88 55 VAL B C 1
ATOM 1716 O O . VAL B 1 55 ? -1.034 -22.359 -3.914 1 98.88 55 VAL B O 1
ATOM 1719 N N . ALA B 1 56 ? 0.309 -21.828 -5.652 1 98.69 56 ALA B N 1
ATOM 1720 C CA . ALA B 1 56 ? -0.142 -22.875 -6.562 1 98.69 56 ALA B CA 1
ATOM 1721 C C . ALA B 1 56 ? 0.86 -24.031 -6.613 1 98.69 56 ALA B C 1
ATOM 1723 O O . ALA B 1 56 ? 2.053 -23.812 -6.844 1 98.69 56 ALA B O 1
ATOM 1724 N N . GLU B 1 57 ? 0.37 -25.203 -6.383 1 98.19 57 GLU B N 1
ATOM 1725 C CA . GLU B 1 57 ? 1.235 -26.375 -6.309 1 98.19 57 GLU B CA 1
ATOM 1726 C C . GLU B 1 57 ? 0.826 -27.422 -7.336 1 98.19 57 GLU B C 1
ATOM 1728 O O . GLU B 1 57 ? -0.364 -27.703 -7.52 1 98.19 57 GLU B O 1
ATOM 1733 N N . THR B 1 58 ? 1.805 -27.906 -8.055 1 96.25 58 THR B N 1
ATOM 1734 C CA . THR B 1 58 ? 1.651 -29.047 -8.953 1 96.25 58 THR B CA 1
ATOM 1735 C C . THR B 1 58 ? 2.748 -30.078 -8.703 1 96.25 58 THR B C 1
ATOM 1737 O O . THR B 1 58 ? 3.934 -29.734 -8.695 1 96.25 58 THR B O 1
ATOM 1740 N N . ASP B 1 59 ? 2.314 -31.359 -8.477 1 94.06 59 ASP B N 1
ATOM 1741 C CA . ASP B 1 59 ? 3.242 -32.469 -8.297 1 94.06 59 ASP B CA 1
ATOM 1742 C C . ASP B 1 59 ? 4.254 -32.188 -7.199 1 94.06 59 ASP B C 1
ATOM 1744 O O . ASP B 1 59 ? 5.453 -32.406 -7.367 1 94.06 59 ASP B O 1
ATOM 1748 N N . GLY B 1 60 ? 3.844 -31.422 -6.16 1 93.94 60 GLY B N 1
ATOM 1749 C CA . GLY B 1 60 ? 4.656 -31.172 -4.98 1 93.94 60 GLY B CA 1
ATOM 1750 C C . GLY B 1 60 ? 5.527 -29.938 -5.102 1 93.94 60 GLY B C 1
ATOM 1751 O O . GLY B 1 60 ? 6.207 -29.562 -4.145 1 93.94 60 GLY B O 1
ATOM 1752 N N . ASP B 1 61 ? 5.453 -29.297 -6.277 1 97.62 61 ASP B N 1
ATOM 1753 C CA . ASP B 1 61 ? 6.273 -28.109 -6.496 1 97.62 61 ASP B CA 1
ATOM 1754 C C . ASP B 1 61 ? 5.414 -26.844 -6.504 1 97.62 61 ASP B C 1
ATOM 1756 O O . ASP B 1 61 ? 4.32 -26.844 -7.07 1 97.62 61 ASP B O 1
ATOM 1760 N N . VAL B 1 62 ? 5.914 -25.844 -5.859 1 98.56 62 VAL B N 1
ATOM 1761 C CA . VAL B 1 62 ? 5.273 -24.531 -5.945 1 98.56 62 VAL B CA 1
ATOM 1762 C C . VAL B 1 62 ? 5.594 -23.891 -7.289 1 98.56 62 VAL B C 1
ATOM 1764 O O . VAL B 1 62 ? 6.758 -23.625 -7.598 1 98.56 62 VAL B O 1
ATOM 1767 N N . VAL B 1 63 ? 4.547 -23.656 -8.062 1 98.5 63 VAL B N 1
ATOM 1768 C CA . VAL B 1 63 ? 4.773 -23.172 -9.422 1 98.5 63 VAL B CA 1
ATOM 1769 C C . VAL B 1 63 ? 4.188 -21.781 -9.586 1 98.5 63 VAL B C 1
ATOM 1771 O O . VAL B 1 63 ? 4.273 -21.188 -10.664 1 98.5 63 VAL B O 1
ATOM 1774 N N . GLY B 1 64 ? 3.559 -21.188 -8.602 1 98.75 64 GLY B N 1
ATOM 1775 C CA . GLY B 1 64 ? 3.018 -19.844 -8.578 1 98.75 64 GLY B CA 1
ATOM 1776 C C . GLY B 1 64 ? 2.727 -19.344 -7.176 1 98.75 64 GLY B C 1
ATOM 1777 O O . GLY B 1 64 ? 2.656 -20.125 -6.23 1 98.75 64 GLY B O 1
ATOM 1778 N N . MET B 1 65 ? 2.582 -18.047 -7.086 1 98.88 65 MET B N 1
ATOM 1779 C CA . MET B 1 65 ? 2.285 -17.453 -5.781 1 98.88 65 MET B CA 1
ATOM 1780 C C . MET B 1 65 ? 1.538 -16.141 -5.941 1 98.88 65 MET B C 1
ATOM 1782 O O . MET B 1 65 ? 1.609 -15.5 -6.992 1 98.88 65 MET B O 1
ATOM 1786 N N . ALA B 1 66 ? 0.787 -15.805 -4.973 1 98.88 66 ALA B N 1
ATOM 1787 C CA . ALA B 1 66 ? 0.211 -14.484 -4.734 1 98.88 66 ALA B CA 1
ATOM 1788 C C . ALA B 1 66 ? 0.495 -14.016 -3.312 1 98.88 66 ALA B C 1
ATOM 1790 O O . ALA B 1 66 ? 0.102 -14.672 -2.344 1 98.88 66 ALA B O 1
ATOM 1791 N N . LEU B 1 67 ? 1.246 -12.977 -3.182 1 98.94 67 LEU B N 1
ATOM 1792 C CA . LEU B 1 67 ? 1.593 -12.414 -1.881 1 98.94 67 LEU B CA 1
ATOM 1793 C C . LEU B 1 67 ? 0.84 -11.109 -1.633 1 98.94 67 LEU B C 1
ATOM 1795 O O . LEU B 1 67 ? 0.893 -10.195 -2.453 1 98.94 67 LEU B O 1
ATOM 1799 N N . LEU B 1 68 ? 0.075 -11.047 -0.486 1 98.88 68 LEU B N 1
ATOM 1800 C CA . LEU B 1 68 ? -0.803 -9.922 -0.196 1 98.88 68 LEU B CA 1
ATOM 1801 C C . LEU B 1 68 ? -0.707 -9.516 1.272 1 98.88 68 LEU B C 1
ATOM 1803 O O . LEU B 1 68 ? -0.205 -10.289 2.098 1 98.88 68 LEU B O 1
ATOM 1807 N N . TYR B 1 69 ? -1.145 -8.352 1.603 1 98.5 69 TYR B N 1
ATOM 1808 C CA . TYR B 1 69 ? -1.171 -7.859 2.975 1 98.5 69 TYR B CA 1
ATOM 1809 C C . TYR B 1 69 ? -2.203 -6.746 3.133 1 98.5 69 TYR B C 1
ATOM 1811 O O . TYR B 1 69 ? -2.715 -6.219 2.143 1 98.5 69 TYR B O 1
ATOM 1819 N N . SER B 1 70 ? -2.498 -6.438 4.348 1 97 70 SER B N 1
ATOM 1820 C CA . SER B 1 70 ? -3.506 -5.43 4.664 1 97 70 SER B CA 1
ATOM 1821 C C . SER B 1 70 ? -2.971 -4.02 4.445 1 97 70 SER B C 1
ATOM 1823 O O . SER B 1 70 ? -1.809 -3.738 4.746 1 97 70 SER B O 1
ATOM 1825 N N . ARG B 1 71 ? -3.777 -3.184 3.926 1 98.19 71 ARG B N 1
ATOM 1826 C CA . ARG B 1 71 ? -3.611 -1.736 3.854 1 98.19 71 ARG B CA 1
ATOM 1827 C C . ARG B 1 71 ? -4.812 -1.016 4.457 1 98.19 71 ARG B C 1
ATOM 1829 O O . ARG B 1 71 ? -5.734 -1.655 4.965 1 98.19 71 ARG B O 1
ATOM 1836 N N . TYR B 1 72 ? -4.719 0.295 4.465 1 98.56 72 TYR B N 1
ATOM 1837 C CA . TYR B 1 72 ? -5.801 1.077 5.047 1 98.56 72 TYR B CA 1
ATOM 1838 C C . TYR B 1 72 ? -6.172 2.254 4.152 1 98.56 72 TYR B C 1
ATOM 1840 O O . TYR B 1 72 ? -5.293 2.965 3.658 1 98.56 72 TYR B O 1
ATOM 1848 N N . SER B 1 73 ? -7.391 2.418 3.867 1 98.12 73 SER B N 1
ATOM 1849 C CA . SER B 1 73 ? -7.957 3.574 3.182 1 98.12 73 SER B CA 1
ATOM 1850 C C . SER B 1 73 ? -8.609 4.539 4.168 1 98.12 73 SER B C 1
ATOM 1852 O O . SER B 1 73 ? -9.5 4.148 4.926 1 98.12 73 SER B O 1
ATOM 1854 N N . THR B 1 74 ? -8.18 5.766 4.16 1 98.12 74 THR B N 1
ATOM 1855 C CA . THR B 1 74 ? -8.797 6.754 5.043 1 98.12 74 THR B CA 1
ATOM 1856 C C . THR B 1 74 ? -10.258 6.988 4.652 1 98.12 74 THR B C 1
ATOM 1858 O O . THR B 1 74 ? -11.016 7.594 5.414 1 98.12 74 THR B O 1
ATOM 1861 N N . TRP B 1 75 ? -10.656 6.477 3.473 1 97.25 75 TRP B N 1
ATOM 1862 C CA . TRP B 1 75 ? -12.023 6.66 3.004 1 97.25 75 TRP B CA 1
ATOM 1863 C C . TRP B 1 75 ? -12.867 5.418 3.287 1 97.25 75 TRP B C 1
ATOM 1865 O O . TRP B 1 75 ? -14.016 5.527 3.711 1 97.25 75 TRP B O 1
ATOM 1875 N N . LYS B 1 76 ? -12.219 4.234 3.197 1 97.56 76 LYS B N 1
ATOM 1876 C CA . LYS B 1 76 ? -13.023 3.02 3.15 1 97.56 76 LYS B CA 1
ATOM 1877 C C . LYS B 1 76 ? -12.656 2.07 4.285 1 97.56 76 LYS B C 1
ATOM 1879 O O . LYS B 1 76 ? -13.367 1.1 4.547 1 97.56 76 LYS B O 1
ATOM 1884 N N . GLY B 1 77 ? -11.578 2.389 5 1 97.5 77 GLY B N 1
ATOM 1885 C CA . GLY B 1 77 ? -11.141 1.487 6.051 1 97.5 77 GLY B CA 1
ATOM 1886 C C . GLY B 1 77 ? -10.195 0.408 5.555 1 97.5 77 GLY B C 1
ATOM 1887 O O . GLY B 1 77 ? -9.359 0.659 4.684 1 97.5 77 GLY B O 1
ATOM 1888 N N . PRO B 1 78 ? -10.266 -0.813 6.102 1 97.31 78 PRO B N 1
ATOM 1889 C CA . PRO B 1 78 ? -9.344 -1.89 5.727 1 97.31 78 PRO B CA 1
ATOM 1890 C C . PRO B 1 78 ? -9.461 -2.283 4.258 1 97.31 78 PRO B C 1
ATOM 1892 O O . PRO B 1 78 ? -10.57 -2.393 3.73 1 97.31 78 PRO B O 1
ATOM 1895 N N . ILE B 1 79 ? -8.305 -2.439 3.637 1 98.31 79 ILE B N 1
ATOM 1896 C CA . ILE B 1 79 ? -8.211 -2.928 2.264 1 98.31 79 ILE B CA 1
ATOM 1897 C C . ILE B 1 79 ? -7.066 -3.93 2.15 1 98.31 79 ILE B C 1
ATOM 1899 O O . ILE B 1 79 ? -6.363 -4.191 3.129 1 98.31 79 ILE B O 1
ATOM 1903 N N . ILE B 1 80 ? -6.941 -4.516 1.004 1 98.44 80 ILE B N 1
ATOM 1904 C CA . ILE B 1 80 ? -5.867 -5.469 0.746 1 98.44 80 ILE B CA 1
ATOM 1905 C C . ILE B 1 80 ? -5.023 -4.988 -0.432 1 98.44 80 ILE B C 1
ATOM 1907 O O . ILE B 1 80 ? -5.551 -4.438 -1.399 1 98.44 80 ILE B O 1
ATOM 1911 N N . HIS B 1 81 ? -3.771 -5.203 -0.291 1 98.81 81 HIS B N 1
ATOM 1912 C CA . HIS B 1 81 ? -2.844 -4.984 -1.395 1 98.81 81 HIS B CA 1
ATOM 1913 C C . HIS B 1 81 ? -2.27 -6.305 -1.901 1 98.81 81 HIS B C 1
ATOM 1915 O O . HIS B 1 81 ? -1.759 -7.105 -1.116 1 98.81 81 HIS B O 1
ATOM 1921 N N . LEU B 1 82 ? -2.412 -6.547 -3.197 1 98.81 82 LEU B N 1
ATOM 1922 C CA . LEU B 1 82 ? -1.69 -7.621 -3.869 1 98.81 82 LEU B CA 1
ATOM 1923 C C . LEU B 1 82 ? -0.31 -7.152 -4.316 1 98.81 82 LEU B C 1
ATOM 1925 O O . LEU B 1 82 ? -0.191 -6.383 -5.27 1 98.81 82 LEU B O 1
ATOM 1929 N N . GLU B 1 83 ? 0.71 -7.633 -3.691 1 98.62 83 GLU B N 1
ATOM 1930 C CA . GLU B 1 83 ? 2.076 -7.191 -3.953 1 98.62 83 GLU B CA 1
ATOM 1931 C C . GLU B 1 83 ? 2.645 -7.867 -5.199 1 98.62 83 GLU B C 1
ATOM 1933 O O . GLU B 1 83 ? 3.219 -7.203 -6.066 1 98.62 83 GLU B O 1
ATOM 1938 N N . ASP B 1 84 ? 2.533 -9.164 -5.23 1 98.12 84 ASP B N 1
ATOM 1939 C CA . ASP B 1 84 ? 3.039 -9.922 -6.371 1 98.12 84 ASP B CA 1
ATOM 1940 C C . ASP B 1 84 ? 2.105 -11.078 -6.723 1 98.12 84 ASP B C 1
ATOM 1942 O O . ASP B 1 84 ? 1.538 -11.711 -5.832 1 98.12 84 ASP B O 1
ATOM 1946 N N . LEU B 1 85 ? 1.984 -11.297 -7.945 1 97.94 85 LEU B N 1
ATOM 1947 C CA . LEU B 1 85 ? 1.358 -12.469 -8.547 1 97.94 85 LEU B CA 1
ATOM 1948 C C . LEU B 1 85 ? 2.229 -13.039 -9.664 1 97.94 85 LEU B C 1
ATOM 1950 O O . LEU B 1 85 ? 2.486 -12.359 -10.656 1 97.94 85 LEU B O 1
ATOM 1954 N N . ILE B 1 86 ? 2.689 -14.266 -9.461 1 97.62 86 ILE B N 1
ATOM 1955 C CA . ILE B 1 86 ? 3.607 -14.797 -10.461 1 97.62 86 ILE B CA 1
ATOM 1956 C C . ILE B 1 86 ? 3.359 -16.297 -10.633 1 97.62 86 ILE B C 1
ATOM 1958 O O . ILE B 1 86 ? 3.096 -17 -9.664 1 97.62 86 ILE B O 1
ATOM 1962 N N . VAL B 1 87 ? 3.354 -16.734 -11.781 1 97.62 87 VAL B N 1
ATOM 1963 C CA . VAL B 1 87 ? 3.402 -18.141 -12.195 1 97.62 87 VAL B CA 1
ATOM 1964 C C . VAL B 1 87 ? 4.711 -18.406 -12.93 1 97.62 87 VAL B C 1
ATOM 1966 O O . VAL B 1 87 ? 5.129 -17.625 -13.789 1 97.62 87 VAL B O 1
ATOM 1969 N N . THR B 1 88 ? 5.383 -19.5 -12.547 1 98 88 THR B N 1
ATOM 1970 C CA . THR B 1 88 ? 6.652 -19.812 -13.188 1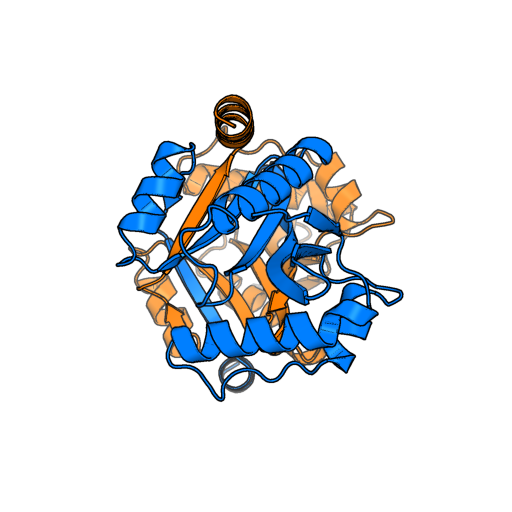 98 88 THR B CA 1
ATOM 1971 C C . THR B 1 88 ? 6.488 -19.891 -14.703 1 98 88 THR B C 1
ATOM 1973 O O . THR B 1 88 ? 5.414 -20.234 -15.203 1 98 88 THR B O 1
ATOM 1976 N N . GLU B 1 89 ? 7.543 -19.531 -15.406 1 96.19 89 GLU B N 1
ATOM 1977 C CA . GLU B 1 89 ? 7.523 -19.375 -16.859 1 96.19 89 GLU B CA 1
ATOM 1978 C C . GLU B 1 89 ? 6.953 -20.609 -17.531 1 96.19 89 GLU B C 1
ATOM 1980 O O . GLU B 1 89 ? 6.09 -20.516 -18.406 1 96.19 89 GLU B O 1
ATOM 1985 N N . ALA B 1 90 ? 7.289 -21.797 -17.094 1 94.88 90 ALA B N 1
ATOM 1986 C CA . ALA B 1 90 ? 6.926 -23.047 -17.734 1 94.88 90 ALA B CA 1
ATOM 1987 C C . ALA B 1 90 ? 5.43 -23.328 -17.594 1 94.88 90 ALA B C 1
ATOM 1989 O O . ALA B 1 90 ? 4.879 -24.172 -18.312 1 94.88 90 ALA B O 1
ATOM 1990 N N . MET B 1 91 ? 4.77 -22.578 -16.703 1 95.62 91 MET B N 1
ATOM 1991 C CA . MET B 1 91 ? 3.363 -22.875 -16.422 1 95.62 91 MET B CA 1
ATOM 1992 C C . MET B 1 91 ? 2.475 -21.703 -16.828 1 95.62 91 MET B C 1
ATOM 1994 O O . MET B 1 91 ? 1.272 -21.703 -16.562 1 95.62 91 MET B O 1
ATOM 1998 N N . ARG B 1 92 ? 3.049 -20.703 -17.438 1 93.06 92 ARG B N 1
ATOM 1999 C CA . ARG B 1 92 ? 2.256 -19.578 -17.875 1 93.06 92 ARG B CA 1
ATOM 2000 C C . ARG B 1 92 ? 1.282 -19.984 -18.984 1 93.06 92 ARG B C 1
ATOM 2002 O O . ARG B 1 92 ? 1.552 -20.922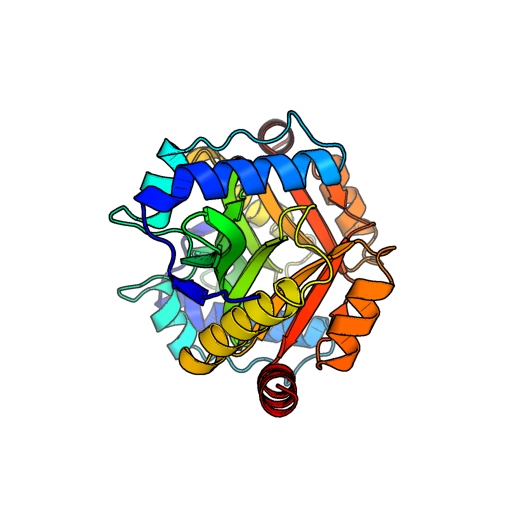 -19.734 1 93.06 92 ARG B O 1
ATOM 2009 N N . GLY B 1 93 ? 0.125 -19.359 -18.984 1 90.56 93 GLY B N 1
ATOM 2010 C CA . GLY B 1 93 ? -0.92 -19.719 -19.938 1 90.56 93 GLY B CA 1
ATOM 2011 C C . GLY B 1 93 ? -1.786 -20.859 -19.453 1 90.56 93 GLY B C 1
ATOM 2012 O O . GLY B 1 93 ? -2.76 -21.234 -20.109 1 90.56 93 GLY B O 1
ATOM 2013 N N . SER B 1 94 ? -1.507 -21.406 -18.328 1 92.06 94 SER B N 1
ATOM 2014 C CA . SER B 1 94 ? -2.213 -22.562 -17.781 1 92.06 94 SER B CA 1
ATOM 2015 C C . SER B 1 94 ? -3.498 -22.141 -17.062 1 92.06 94 SER B C 1
ATOM 2017 O O . SER B 1 94 ? -4.312 -22.984 -16.703 1 92.06 94 SER B O 1
ATOM 2019 N N . GLY B 1 95 ? -3.668 -20.828 -16.828 1 92.81 95 GLY B N 1
ATOM 2020 C CA . GLY B 1 95 ? -4.809 -20.344 -16.062 1 92.81 95 GLY B CA 1
ATOM 2021 C C . GLY B 1 95 ? -4.504 -20.156 -14.586 1 92.81 95 GLY B C 1
ATOM 2022 O O . GLY B 1 95 ? -5.336 -19.656 -13.836 1 92.81 95 GLY B O 1
ATOM 2023 N N . LEU B 1 96 ? -3.301 -20.5 -14.141 1 95.88 96 LEU B N 1
ATOM 2024 C CA . LEU B 1 96 ? -2.924 -20.453 -12.734 1 95.88 96 LEU B CA 1
ATOM 2025 C C . LEU B 1 96 ? -2.9 -19.016 -12.227 1 95.88 96 LEU B C 1
ATOM 2027 O O . LEU B 1 96 ? -3.229 -18.766 -11.062 1 95.88 96 LEU B O 1
ATOM 2031 N N . GLY B 1 97 ? -2.506 -18.078 -13.062 1 95.31 97 GLY B N 1
ATOM 2032 C CA . GLY B 1 97 ? -2.537 -16.688 -12.672 1 95.31 97 GLY B CA 1
ATOM 2033 C C . GLY B 1 97 ? -3.922 -16.203 -12.289 1 95.31 97 GLY B C 1
ATOM 2034 O O . GLY B 1 97 ? -4.098 -15.555 -11.25 1 95.31 97 GLY B O 1
ATOM 2035 N N . ALA B 1 98 ? -4.859 -16.562 -13.141 1 93.56 98 ALA B N 1
ATOM 2036 C CA . ALA B 1 98 ? -6.246 -16.203 -12.875 1 93.56 98 ALA B CA 1
ATOM 2037 C C . ALA B 1 98 ? -6.758 -16.875 -11.609 1 93.56 98 ALA B C 1
ATOM 2039 O O . ALA B 1 98 ? -7.5 -16.281 -10.828 1 93.56 98 ALA B O 1
ATOM 2040 N N . ALA B 1 99 ? -6.391 -18.094 -11.422 1 95.62 99 ALA B N 1
ATOM 2041 C CA . ALA B 1 99 ? -6.816 -18.844 -10.242 1 95.62 99 ALA B CA 1
ATOM 2042 C C . ALA B 1 99 ? -6.258 -18.234 -8.961 1 95.62 99 ALA B C 1
ATOM 2044 O O . ALA B 1 99 ? -6.957 -18.141 -7.953 1 95.62 99 ALA B O 1
ATOM 2045 N N . LEU B 1 100 ? -4.977 -17.844 -9.008 1 98.06 100 LEU B N 1
ATOM 2046 C CA . LEU B 1 100 ? -4.352 -17.188 -7.859 1 98.06 100 LEU B CA 1
ATOM 2047 C C . LEU B 1 100 ? -5.023 -15.852 -7.562 1 98.06 100 LEU B C 1
ATOM 2049 O O . LEU B 1 100 ? -5.301 -15.539 -6.406 1 98.06 100 LEU B O 1
ATOM 2053 N N . LEU B 1 101 ? -5.312 -15.078 -8.594 1 97.62 101 LEU B N 1
ATOM 2054 C CA . LEU B 1 101 ? -6.008 -13.812 -8.406 1 97.62 101 LEU B CA 1
ATOM 2055 C C . LEU B 1 101 ? -7.395 -14.031 -7.809 1 97.62 101 LEU B C 1
ATOM 2057 O O . LEU B 1 101 ? -7.816 -13.289 -6.922 1 97.62 101 LEU B O 1
ATOM 2061 N N . ALA B 1 102 ? -8.078 -15.039 -8.297 1 97.31 102 ALA B N 1
ATOM 2062 C CA . ALA B 1 102 ? -9.391 -15.375 -7.746 1 97.31 102 ALA B CA 1
ATOM 2063 C C . ALA B 1 102 ? -9.305 -15.648 -6.246 1 97.31 102 ALA B C 1
ATOM 2065 O O . ALA B 1 102 ? -10.172 -15.219 -5.48 1 97.31 102 ALA B O 1
ATOM 2066 N N . LYS B 1 103 ? -8.289 -16.328 -5.859 1 98.12 103 LYS B N 1
ATOM 2067 C CA . LYS B 1 103 ? -8.102 -16.641 -4.445 1 98.12 103 LYS B CA 1
ATOM 2068 C C . LYS B 1 103 ? -7.891 -15.375 -3.627 1 98.12 103 LYS B C 1
ATOM 2070 O O . LYS B 1 103 ? -8.414 -15.258 -2.518 1 98.12 103 LYS B O 1
ATOM 2075 N N . VAL B 1 104 ? -7.133 -14.43 -4.176 1 98.62 104 VAL B N 1
ATOM 2076 C CA . VAL B 1 104 ? -6.898 -13.148 -3.521 1 98.62 104 VAL B CA 1
ATOM 2077 C C . VAL B 1 104 ? -8.219 -12.398 -3.371 1 98.62 104 VAL B C 1
ATOM 2079 O O . VAL B 1 104 ? -8.5 -11.828 -2.311 1 98.62 104 VAL B O 1
ATOM 2082 N N . VAL B 1 105 ? -9.008 -12.398 -4.414 1 98.38 105 VAL B N 1
ATOM 2083 C CA . VAL B 1 105 ? -10.281 -11.688 -4.391 1 98.38 105 VAL B CA 1
ATOM 2084 C C . VAL B 1 105 ? -11.227 -12.344 -3.385 1 98.38 105 VAL B C 1
ATOM 2086 O O . VAL B 1 105 ? -11.898 -11.656 -2.615 1 98.38 105 VAL B O 1
ATOM 2089 N N . GLU B 1 106 ? -11.25 -13.672 -3.355 1 98.06 106 GLU B N 1
ATOM 2090 C CA . GLU B 1 106 ? -12.031 -14.398 -2.365 1 98.06 106 GLU B CA 1
ATOM 2091 C C . GLU B 1 106 ? -11.594 -14.047 -0.946 1 98.06 106 GLU B C 1
ATOM 2093 O O . GLU B 1 106 ? -12.43 -13.867 -0.059 1 98.06 106 GLU B O 1
ATOM 2098 N N . HIS B 1 107 ? -10.312 -14.016 -0.759 1 98.06 107 HIS B N 1
ATOM 2099 C CA . HIS B 1 107 ? -9.727 -13.625 0.521 1 98.06 107 HIS B CA 1
ATOM 2100 C C . HIS B 1 107 ? -10.258 -12.273 0.979 1 98.06 107 HIS B C 1
ATOM 2102 O O . HIS B 1 107 ? -10.719 -12.133 2.115 1 98.06 107 HIS B O 1
ATOM 2108 N N . GLY B 1 108 ? -10.172 -11.273 0.089 1 97.88 108 GLY B N 1
ATOM 2109 C CA . GLY B 1 108 ? -10.68 -9.945 0.399 1 97.88 108 GLY B CA 1
ATOM 2110 C C . GLY B 1 108 ? -12.172 -9.93 0.684 1 97.88 108 GLY B C 1
ATOM 2111 O O . GLY B 1 108 ? -12.625 -9.273 1.622 1 97.88 108 GLY B O 1
ATOM 2112 N N . TYR B 1 109 ? -12.906 -10.695 -0.091 1 97.81 109 TYR B N 1
ATOM 2113 C CA . TYR B 1 109 ? -14.352 -10.781 0.091 1 97.81 109 TYR B CA 1
ATOM 2114 C C . TYR B 1 109 ? -14.695 -11.328 1.472 1 97.81 109 TYR B C 1
ATOM 2116 O O . TYR B 1 109 ? -15.547 -10.773 2.172 1 97.81 109 TYR B O 1
ATOM 2124 N N . GLN B 1 110 ? -14.039 -12.383 1.849 1 97.31 110 GLN B N 1
ATOM 2125 C CA . GLN B 1 110 ? -14.297 -13.039 3.129 1 97.31 110 GLN B CA 1
ATOM 2126 C C . GLN B 1 110 ? -13.969 -12.109 4.293 1 97.31 110 GLN B C 1
ATOM 2128 O O . GLN B 1 110 ? -14.633 -12.148 5.332 1 97.31 110 GLN B O 1
ATOM 2133 N N . LEU B 1 111 ? -12.984 -11.281 4.133 1 96.38 111 LEU B N 1
ATOM 2134 C CA . LEU B 1 111 ? -12.578 -10.344 5.176 1 96.38 111 LEU B CA 1
ATOM 2135 C C . LEU B 1 111 ? -13.484 -9.117 5.188 1 96.38 111 LEU B C 1
ATOM 2137 O O . LEU B 1 111 ? -13.422 -8.305 6.109 1 96.38 111 LEU B O 1
ATOM 2141 N N . GLY B 1 112 ? -14.273 -8.953 4.125 1 96.44 112 GLY B N 1
ATOM 2142 C CA . GLY B 1 112 ? -15.18 -7.816 4.039 1 96.44 112 GLY B CA 1
ATOM 2143 C C . GLY B 1 112 ? -14.484 -6.52 3.684 1 96.44 112 GLY B C 1
ATOM 2144 O O . GLY B 1 112 ? -14.945 -5.438 4.051 1 96.44 112 GLY B O 1
ATOM 2145 N N . VAL B 1 113 ? -13.328 -6.602 3.023 1 97.12 113 VAL B N 1
ATOM 2146 C CA . VAL B 1 113 ? -12.594 -5.387 2.688 1 97.12 113 VAL B CA 1
ATOM 2147 C C . VAL B 1 113 ? -13.336 -4.617 1.598 1 97.12 113 VAL B C 1
ATOM 2149 O O . VAL B 1 113 ? -14.078 -5.207 0.806 1 97.12 113 VAL B O 1
ATOM 2152 N N . LYS B 1 114 ? -13.055 -3.348 1.532 1 96.62 114 LYS B N 1
ATOM 2153 C CA . LYS B 1 114 ? -13.797 -2.477 0.621 1 96.62 114 LYS B CA 1
ATOM 2154 C C . LYS B 1 114 ? -13.039 -2.297 -0.695 1 96.62 114 LYS B C 1
ATOM 2156 O O . LYS B 1 114 ? -13.586 -1.743 -1.654 1 96.62 114 LYS B O 1
ATOM 2161 N N . ARG B 1 115 ? -11.828 -2.791 -0.74 1 98.25 115 ARG B N 1
ATOM 2162 C CA . ARG B 1 115 ? -11.008 -2.633 -1.936 1 98.25 115 ARG B CA 1
ATOM 2163 C C . ARG B 1 115 ? -9.828 -3.6 -1.919 1 98.25 115 ARG B C 1
ATOM 2165 O O . ARG B 1 115 ? -9.266 -3.883 -0.86 1 98.25 115 ARG B O 1
ATOM 2172 N N . ILE B 1 116 ? -9.539 -4.129 -3.025 1 98.75 116 ILE B N 1
ATOM 2173 C CA . ILE B 1 116 ? -8.258 -4.766 -3.297 1 98.75 116 ILE B CA 1
ATOM 2174 C C . ILE B 1 116 ? -7.484 -3.947 -4.324 1 98.75 116 ILE B C 1
ATOM 2176 O O . ILE B 1 116 ? -8.031 -3.564 -5.363 1 98.75 116 ILE B O 1
ATOM 2180 N N . SER B 1 117 ? -6.219 -3.695 -3.982 1 98.56 117 SER B N 1
ATOM 2181 C CA . SER B 1 117 ? -5.41 -2.834 -4.836 1 98.56 117 SER B CA 1
ATOM 2182 C C . SER B 1 117 ? -4.109 -3.52 -5.242 1 98.56 117 SER B C 1
ATOM 2184 O O . SER B 1 117 ? -3.6 -4.375 -4.512 1 98.56 117 SER B O 1
ATOM 2186 N N . TRP B 1 118 ? -3.627 -3.207 -6.383 1 98.25 118 TRP B N 1
ATOM 2187 C CA . TRP B 1 118 ? -2.295 -3.582 -6.844 1 98.25 118 TRP B CA 1
ATOM 2188 C C . TRP B 1 118 ? -1.793 -2.611 -7.906 1 98.25 118 TRP B C 1
ATOM 2190 O O . TRP B 1 118 ? -2.383 -1.548 -8.109 1 98.25 118 TRP B O 1
ATOM 2200 N N . GLU B 1 119 ? -0.6 -2.834 -8.398 1 97.38 119 GLU B N 1
ATOM 2201 C CA . GLU B 1 119 ? -0.015 -2.018 -9.453 1 97.38 119 GLU B CA 1
ATOM 2202 C C . GLU B 1 119 ? 0.243 -2.842 -10.711 1 97.38 119 GLU B C 1
ATOM 2204 O O . GLU B 1 119 ? 0.442 -4.059 -10.633 1 97.38 119 GLU B O 1
ATOM 2209 N N . VAL B 1 120 ? 0.204 -2.145 -11.812 1 96.12 120 VAL B N 1
ATOM 2210 C CA . VAL B 1 120 ? 0.44 -2.781 -13.102 1 96.12 120 VAL B CA 1
ATOM 2211 C C . VAL B 1 120 ? 1.239 -1.843 -14 1 96.12 120 VAL B C 1
ATOM 2213 O O . VAL B 1 120 ? 1.048 -0.625 -13.969 1 96.12 120 VAL B O 1
ATOM 2216 N N . LEU B 1 121 ? 2.131 -2.416 -14.773 1 94.25 121 LEU B N 1
ATOM 2217 C CA . LEU B 1 121 ? 2.863 -1.625 -15.758 1 94.25 121 LEU B CA 1
ATOM 2218 C C . LEU B 1 121 ? 1.916 -1.044 -16.797 1 94.25 121 LEU B C 1
ATOM 2220 O O . LEU B 1 121 ? 1.006 -1.73 -17.281 1 94.25 121 LEU B O 1
ATOM 2224 N N . ASP B 1 122 ? 2.186 0.228 -17.141 1 94.25 122 ASP B N 1
ATOM 2225 C CA . ASP B 1 122 ? 1.235 0.948 -17.984 1 94.25 122 ASP B CA 1
ATOM 2226 C C . ASP B 1 122 ? 1.229 0.389 -19.406 1 94.25 122 ASP B C 1
ATOM 2228 O O . ASP B 1 122 ? 0.241 0.534 -20.141 1 94.25 122 ASP B O 1
ATOM 2232 N N . TRP B 1 123 ? 2.219 -0.304 -19.906 1 93.81 123 TRP B N 1
ATOM 2233 C CA . TRP B 1 123 ? 2.316 -0.826 -21.266 1 93.81 123 TRP B CA 1
ATOM 2234 C C . TRP B 1 123 ? 1.779 -2.252 -21.344 1 93.81 123 TRP B C 1
ATOM 2236 O O . TRP B 1 123 ? 1.712 -2.84 -22.422 1 93.81 123 TRP B O 1
ATOM 2246 N N . ASN B 1 124 ? 1.498 -2.867 -20.203 1 93.25 124 ASN B N 1
ATOM 2247 C CA . ASN B 1 124 ? 0.985 -4.23 -20.156 1 93.25 124 ASN B CA 1
ATOM 2248 C C . ASN B 1 124 ? -0.493 -4.289 -20.531 1 93.25 124 ASN B C 1
ATOM 2250 O O . ASN B 1 124 ? -1.335 -4.641 -19.703 1 93.25 124 ASN B O 1
ATOM 2254 N N . ASP B 1 125 ? -0.819 -4.133 -21.734 1 95.38 125 ASP B N 1
ATOM 2255 C CA . ASP B 1 125 ? -2.188 -3.998 -22.219 1 95.38 125 ASP B CA 1
ATOM 2256 C C . ASP B 1 125 ? -3 -5.258 -21.922 1 95.38 125 ASP B C 1
ATOM 2258 O O . ASP B 1 125 ? -4.148 -5.18 -21.484 1 95.38 125 ASP B O 1
ATOM 2262 N N . PRO B 1 126 ? -2.428 -6.363 -22.172 1 93 126 PRO B N 1
ATOM 2263 C CA . PRO B 1 126 ? -3.199 -7.578 -21.906 1 93 126 PRO B CA 1
ATOM 2264 C C . PRO B 1 126 ? -3.654 -7.684 -20.453 1 93 126 PRO B C 1
ATOM 2266 O O . PRO B 1 126 ? -4.809 -8.031 -20.188 1 93 126 PRO B O 1
ATOM 2269 N N . ALA B 1 127 ? -2.758 -7.391 -19.531 1 92.88 127 ALA B N 1
ATOM 2270 C CA . ALA B 1 127 ? -3.119 -7.441 -18.125 1 92.88 127 ALA B CA 1
ATOM 2271 C C . ALA B 1 127 ? -4.172 -6.387 -17.781 1 92.88 127 ALA B C 1
ATOM 2273 O O . ALA B 1 127 ? -5.16 -6.684 -17.109 1 92.88 127 ALA B O 1
ATOM 2274 N N . ILE B 1 128 ? -3.977 -5.191 -18.234 1 96.5 128 ILE B N 1
ATOM 2275 C CA . ILE B 1 128 ? -4.879 -4.078 -17.969 1 96.5 128 ILE B CA 1
ATOM 2276 C C . ILE B 1 128 ? -6.281 -4.422 -18.469 1 96.5 128 ILE B C 1
ATOM 2278 O O . ILE B 1 128 ? -7.262 -4.281 -17.734 1 96.5 128 ILE B O 1
ATOM 2282 N N . SER B 1 129 ? -6.344 -4.93 -19.703 1 95.94 129 SER B N 1
ATOM 2283 C CA . SER B 1 129 ? -7.625 -5.316 -20.281 1 95.94 129 SER B CA 1
ATOM 2284 C C . SER B 1 129 ? -8.289 -6.418 -19.469 1 95.94 129 SER B C 1
ATOM 2286 O O . SER B 1 129 ? -9.508 -6.395 -19.25 1 95.94 129 SER B O 1
ATOM 2288 N N . PHE B 1 130 ? -7.508 -7.344 -19.109 1 93.62 130 PHE B N 1
ATOM 2289 C CA . PHE B 1 130 ? -8.016 -8.438 -18.297 1 93.62 130 PHE B CA 1
ATOM 2290 C C . PHE B 1 130 ? -8.617 -7.91 -17 1 93.62 130 PHE B C 1
ATOM 2292 O O . PHE B 1 130 ? -9.758 -8.242 -16.656 1 93.62 130 PHE B O 1
ATOM 2299 N N . TYR B 1 131 ? -7.875 -7.051 -16.234 1 95.38 131 TYR B N 1
ATOM 2300 C CA . TYR B 1 131 ? -8.344 -6.512 -14.961 1 95.38 131 TYR B CA 1
ATOM 2301 C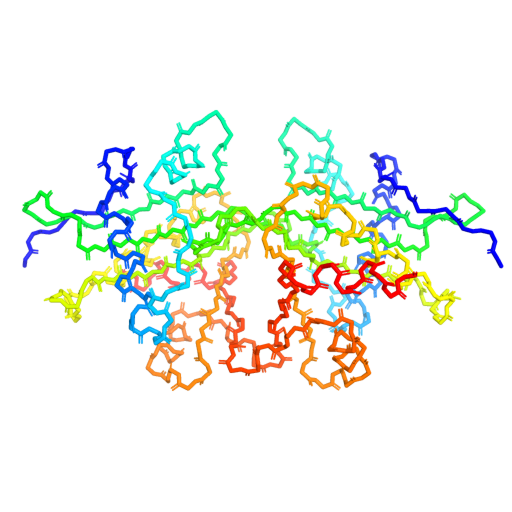 C . TYR B 1 131 ? -9.633 -5.719 -15.141 1 95.38 131 TYR B C 1
ATOM 2303 O O . TYR B 1 131 ? -10.586 -5.891 -14.383 1 95.38 131 TYR B O 1
ATOM 2311 N N . GLU B 1 132 ? -9.609 -4.895 -16.141 1 96.12 132 GLU B N 1
ATOM 2312 C CA . GLU B 1 132 ? -10.773 -4.055 -16.391 1 96.12 132 GLU B CA 1
ATOM 2313 C C . GLU B 1 132 ? -12 -4.895 -16.75 1 96.12 132 GLU B C 1
ATOM 2315 O O . GLU B 1 132 ? -13.117 -4.59 -16.328 1 96.12 132 GLU B O 1
ATOM 2320 N N . SER B 1 133 ? -11.797 -5.988 -17.484 1 94.31 133 SER B N 1
ATOM 2321 C CA . SER B 1 133 ? -12.891 -6.887 -17.844 1 94.31 133 SER B CA 1
ATOM 2322 C C . SER B 1 133 ? -13.469 -7.59 -16.625 1 94.31 133 SER B C 1
ATOM 2324 O O . SER B 1 133 ? -14.594 -8.086 -16.656 1 94.31 133 SER B O 1
ATOM 2326 N N . LYS B 1 134 ? -12.719 -7.59 -15.547 1 93.81 134 LYS B N 1
ATOM 2327 C CA . LYS B 1 134 ? -13.141 -8.273 -14.328 1 93.81 134 LYS B CA 1
ATOM 2328 C C . LYS B 1 134 ? -13.641 -7.281 -13.281 1 93.81 134 LYS B C 1
ATOM 2330 O O . LYS B 1 134 ? -13.836 -7.641 -12.117 1 93.81 134 LYS B O 1
ATOM 2335 N N . GLY B 1 135 ? -13.727 -6.023 -13.625 1 94.94 135 GLY B N 1
ATOM 2336 C CA . GLY B 1 135 ? -14.359 -5.051 -12.75 1 94.94 135 GLY B CA 1
ATOM 2337 C C . GLY B 1 135 ? -13.367 -4.137 -12.055 1 94.94 135 GLY B C 1
ATOM 2338 O O . GLY B 1 135 ? -13.758 -3.297 -11.242 1 94.94 135 GLY B O 1
ATOM 2339 N N . ALA B 1 136 ? -12.125 -4.297 -12.398 1 97.44 136 ALA B N 1
ATOM 2340 C CA . ALA B 1 136 ? -11.109 -3.428 -11.797 1 97.44 136 ALA B CA 1
ATOM 2341 C C . ALA B 1 136 ? -11.023 -2.096 -12.531 1 97.44 136 ALA B C 1
ATOM 2343 O O . ALA B 1 136 ? -11.422 -1.995 -13.695 1 97.44 136 ALA B O 1
ATOM 2344 N N . ARG B 1 137 ? -10.656 -1.089 -11.812 1 97.75 137 ARG B N 1
ATOM 2345 C CA . ARG B 1 137 ? -10.352 0.22 -12.383 1 97.75 137 ARG B CA 1
ATOM 2346 C C . ARG B 1 137 ? -8.852 0.49 -12.367 1 97.75 137 ARG B C 1
ATOM 2348 O O . ARG B 1 137 ? -8.203 0.345 -11.328 1 97.75 137 ARG B O 1
ATOM 2355 N N . VAL B 1 138 ? -8.297 0.847 -13.5 1 97.69 138 VAL B N 1
ATOM 2356 C CA . VAL B 1 138 ? -6.906 1.282 -13.594 1 97.69 138 VAL B CA 1
ATOM 2357 C C . VAL B 1 138 ? -6.832 2.805 -13.508 1 97.69 138 VAL B C 1
ATOM 2359 O O . VAL B 1 138 ? -7.379 3.508 -14.359 1 97.69 138 VAL B O 1
ATOM 2362 N N . LEU B 1 139 ? -6.172 3.301 -12.461 1 96.75 139 LEU B N 1
ATOM 2363 C CA . LEU B 1 139 ? -6.094 4.73 -12.188 1 96.75 139 LEU B CA 1
ATOM 2364 C C . LEU B 1 139 ? -4.895 5.355 -12.891 1 96.75 139 LEU B C 1
ATOM 2366 O O . LEU B 1 139 ? -3.875 5.637 -12.258 1 96.75 139 LEU B O 1
ATOM 2370 N N . ARG B 1 140 ? -5.121 5.734 -14.102 1 95 140 ARG B N 1
ATOM 2371 C CA . ARG B 1 140 ? -4.039 6.156 -14.984 1 95 140 ARG B CA 1
ATOM 2372 C C . ARG B 1 140 ? -3.525 7.539 -14.602 1 95 140 ARG B C 1
ATOM 2374 O O . ARG B 1 140 ? -2.424 7.93 -14.992 1 95 140 ARG B O 1
ATOM 2381 N N . ASP B 1 141 ? -4.27 8.273 -13.844 1 94.38 141 ASP B N 1
ATOM 2382 C CA . ASP B 1 141 ? -3.875 9.625 -13.469 1 94.38 141 ASP B CA 1
ATOM 2383 C C . ASP B 1 141 ? -3.068 9.617 -12.172 1 94.38 141 ASP B C 1
ATOM 2385 O O . ASP B 1 141 ? -2.705 10.672 -11.648 1 94.38 141 ASP B O 1
ATOM 2389 N N . TRP B 1 142 ? -2.811 8.453 -11.625 1 95.25 142 TRP B N 1
ATOM 2390 C CA . TRP B 1 142 ? -2.043 8.352 -10.383 1 95.25 142 TRP B CA 1
ATOM 2391 C C . TRP B 1 142 ? -0.701 7.672 -10.633 1 95.25 142 TRP B C 1
ATOM 2393 O O . TRP B 1 142 ? -0.638 6.629 -11.289 1 95.25 142 TRP B O 1
ATOM 2403 N N . ASN B 1 143 ? 0.298 8.273 -10.086 1 96.25 143 ASN B N 1
ATOM 2404 C CA . ASN B 1 143 ? 1.626 7.672 -10.141 1 96.25 143 ASN B CA 1
ATOM 2405 C C . ASN B 1 143 ? 2.068 7.172 -8.766 1 96.25 143 ASN B C 1
ATOM 2407 O O . ASN B 1 143 ? 1.73 7.773 -7.746 1 96.25 143 ASN B O 1
ATOM 2411 N N . VAL B 1 144 ? 2.799 6.074 -8.82 1 97.5 144 VAL B N 1
ATOM 2412 C CA . VAL B 1 144 ? 3.436 5.539 -7.625 1 97.5 144 VAL B CA 1
ATOM 2413 C C . VAL B 1 144 ? 4.73 6.297 -7.344 1 97.5 144 VAL B C 1
ATOM 2415 O O . VAL B 1 144 ? 5.5 6.582 -8.266 1 97.5 144 VAL B O 1
ATOM 2418 N N . VAL B 1 145 ? 4.969 6.656 -6.074 1 98.19 145 VAL B N 1
ATOM 2419 C CA . VAL B 1 145 ? 6.191 7.336 -5.664 1 98.19 145 VAL B CA 1
ATOM 2420 C C . VAL B 1 145 ? 6.977 6.453 -4.695 1 98.19 145 VAL B C 1
ATOM 2422 O O . VAL B 1 145 ? 6.402 5.867 -3.777 1 98.19 145 VAL B O 1
ATOM 2425 N N . HIS B 1 146 ? 8.273 6.297 -4.957 1 98.25 146 HIS B N 1
ATOM 2426 C CA . HIS B 1 146 ? 9.18 5.562 -4.078 1 98.25 146 HIS B CA 1
ATOM 2427 C C . HIS B 1 146 ? 10.266 6.477 -3.527 1 98.25 146 HIS B C 1
ATOM 2429 O O . HIS B 1 146 ? 10.945 7.176 -4.289 1 98.25 146 HIS B O 1
ATOM 2435 N N . LEU B 1 147 ? 10.422 6.555 -2.273 1 98.44 147 LEU B N 1
ATOM 2436 C CA . LEU B 1 147 ? 11.594 7.078 -1.586 1 98.44 147 LEU B CA 1
ATOM 2437 C C . LEU B 1 147 ? 12.422 5.949 -0.976 1 98.44 147 LEU B C 1
ATOM 2439 O O . LEU B 1 147 ? 12.109 5.469 0.118 1 98.44 147 LEU B O 1
ATOM 2443 N N . ASP B 1 148 ? 13.484 5.492 -1.667 1 97.19 148 ASP B N 1
ATOM 2444 C CA . ASP B 1 148 ? 14.266 4.34 -1.244 1 97.19 148 ASP B CA 1
ATOM 2445 C C . ASP B 1 148 ? 15.273 4.727 -0.158 1 97.19 148 ASP B C 1
ATOM 2447 O O . ASP B 1 148 ? 15.258 5.859 0.331 1 97.19 148 ASP B O 1
ATOM 2451 N N . GLU B 1 149 ? 16.109 3.809 0.257 1 95.44 149 GLU B N 1
ATOM 2452 C CA . GLU B 1 149 ? 17.031 4.027 1.36 1 95.44 149 GLU B CA 1
ATOM 2453 C C . GLU B 1 149 ? 17.922 5.246 1.103 1 95.44 149 GLU B C 1
ATOM 2455 O O . GLU B 1 149 ? 18.125 6.066 1.998 1 95.44 149 GLU B O 1
ATOM 2460 N N . LYS B 1 150 ? 18.453 5.289 -0.093 1 95 150 LYS B N 1
ATOM 2461 C CA . LYS B 1 150 ? 19.266 6.445 -0.451 1 95 150 LYS B CA 1
ATOM 2462 C C . LYS B 1 150 ? 18.438 7.73 -0.41 1 95 150 LYS B C 1
ATOM 2464 O O . LYS B 1 150 ? 18.922 8.766 0.069 1 95 150 LYS B O 1
ATOM 2469 N N . GLY B 1 151 ? 17.234 7.637 -0.929 1 96.38 151 GLY B N 1
ATOM 2470 C CA . GLY B 1 151 ? 16.344 8.781 -0.885 1 96.38 151 GLY B CA 1
ATOM 2471 C C . GLY B 1 151 ? 16.016 9.227 0.527 1 96.38 151 GLY B C 1
ATOM 2472 O O . GLY B 1 151 ? 15.969 10.43 0.808 1 96.38 151 GLY B O 1
ATOM 2473 N N . ILE B 1 152 ? 15.781 8.281 1.414 1 97.5 152 ILE B N 1
ATOM 2474 C CA . ILE B 1 152 ? 15.484 8.57 2.812 1 97.5 152 ILE B CA 1
ATOM 2475 C C . ILE B 1 152 ? 16.641 9.352 3.43 1 97.5 152 ILE B C 1
ATOM 2477 O O . ILE B 1 152 ? 16.438 10.383 4.074 1 97.5 152 ILE B O 1
ATOM 2481 N N . LYS B 1 153 ? 17.828 8.945 3.209 1 95.62 153 LYS B N 1
ATOM 2482 C CA . LYS B 1 153 ? 19 9.625 3.746 1 95.62 153 LYS B CA 1
ATOM 2483 C C . LYS B 1 153 ? 19.141 11.023 3.146 1 95.62 153 LYS B C 1
ATOM 2485 O O . LYS B 1 153 ? 19.406 11.992 3.867 1 95.62 153 LYS B O 1
ATOM 2490 N N . THR B 1 154 ? 18.969 11.102 1.843 1 94.88 154 THR B N 1
ATOM 2491 C CA . THR B 1 154 ? 19.047 12.391 1.16 1 94.88 154 THR B CA 1
ATOM 2492 C C . THR B 1 154 ? 18.016 13.359 1.712 1 94.88 154 THR B C 1
ATOM 2494 O O . THR B 1 154 ? 18.328 14.523 1.976 1 94.88 154 THR B O 1
ATOM 2497 N N . PHE B 1 155 ? 16.812 12.812 1.825 1 95.06 155 PHE B N 1
ATOM 2498 C CA . PHE B 1 155 ? 15.719 13.625 2.35 1 95.06 155 PHE B CA 1
ATOM 2499 C C . PHE B 1 155 ? 16.062 14.172 3.729 1 95.06 155 PHE B C 1
ATOM 2501 O O . PHE B 1 155 ? 15.922 15.367 3.982 1 95.06 155 PHE B O 1
ATOM 2508 N N . LEU B 1 156 ? 16.562 13.367 4.613 1 94.31 156 LEU B N 1
ATOM 2509 C CA . LEU B 1 156 ? 16.844 13.75 5.992 1 94.31 156 LEU B CA 1
ATOM 2510 C C . LEU B 1 156 ? 18.047 14.688 6.062 1 94.31 156 LEU B C 1
ATOM 2512 O O . LEU B 1 156 ? 18.109 15.555 6.934 1 94.31 156 LEU B O 1
ATOM 2516 N N . ASN B 1 157 ? 18.938 14.531 5.121 1 92.31 157 ASN B N 1
ATOM 2517 C CA . ASN B 1 157 ? 20.125 15.398 5.086 1 92.31 157 ASN B CA 1
ATOM 2518 C C . ASN B 1 157 ? 19.766 16.812 4.621 1 92.31 157 ASN B C 1
ATOM 2520 O O . ASN B 1 157 ? 20.5 17.75 4.902 1 92.31 157 ASN B O 1
ATOM 2524 N N . LYS B 1 158 ? 18.688 16.938 3.883 1 86.69 158 LYS B N 1
ATOM 2525 C CA . LYS B 1 158 ? 18.297 18.234 3.328 1 86.69 158 LYS B CA 1
ATOM 2526 C C . LYS B 1 158 ? 17.344 18.969 4.266 1 86.69 158 LYS B C 1
ATOM 2528 O O . LYS B 1 158 ? 16.891 20.078 3.961 1 86.69 158 LYS B O 1
ATOM 2533 N N . LEU B 1 159 ? 16.938 18.234 5.379 1 81.75 159 LEU B N 1
ATOM 2534 C CA . LEU B 1 159 ? 16.094 18.906 6.359 1 81.75 159 LEU B CA 1
ATOM 2535 C C . LEU B 1 159 ? 16.891 19.953 7.133 1 81.75 159 LEU B C 1
ATOM 2537 O O . LEU B 1 159 ? 18.047 19.719 7.488 1 81.75 159 LEU B O 1
#

Solvent-accessible surface area (backbone atoms only — not comparable to full-atom values): 16889 Å² total; per-residue (Å²): 137,79,68,47,76,44,77,57,52,66,84,46,26,59,51,50,47,50,52,50,49,49,52,28,42,74,69,75,38,66,86,59,63,66,51,45,48,66,51,46,31,45,33,48,65,40,95,68,57,57,40,47,45,37,29,31,32,41,95,90,36,68,47,28,39,32,36,31,32,67,43,63,37,88,32,62,34,56,24,37,34,49,71,46,75,50,48,42,78,93,52,57,92,69,53,56,61,60,53,47,50,49,51,52,48,49,52,40,55,74,71,63,35,46,34,41,32,38,73,44,57,66,81,43,54,71,60,52,52,51,42,44,75,41,43,30,44,74,39,75,57,33,24,42,31,42,27,36,54,67,17,45,51,48,35,59,68,71,102,135,79,68,48,76,44,76,56,51,66,85,44,26,59,53,50,46,50,51,51,49,50,52,29,44,74,72,75,39,68,85,58,62,66,52,45,49,66,50,47,30,45,34,48,63,40,95,67,56,57,40,48,44,37,28,31,33,42,96,89,36,69,46,28,39,33,36,30,33,67,43,62,38,87,33,62,34,55,24,37,35,48,70,46,76,50,49,41,78,93,52,56,91,70,54,56,61,59,52,46,50,48,49,51,48,51,51,39,55,77,71,63,37,45,32,41,31,36,73,43,57,66,81,44,54,70,60,54,51,52,42,43,75,40,43,30,45,74,40,77,56,33,22,42,32,40,26,35,53,69,17,46,52,48,36,61,68,72,101

Radius of gyration: 19.87 Å; Cα contacts (8 Å, |Δi|>4): 629; chains: 2; bounding box: 40×63×43 Å

InterPro domains:
  IPR000182 GNAT domain [PF00583] (42-134)
  IPR000182 GNAT domain [PS51186] (3-159)
  IPR016181 Acyl-CoA N-acyltransferase [SSF55729] (3-148)
  IPR051016 Diverse Substrate Acetyltransferase [PTHR10545] (3-155)

Foldseek 3Di:
DDKDKDWDDLVLLVLVVVQVLVVCVVVVNNPPDPADSVNCSCQCPNPHHAWTKMFMDDPRHTFWMWIKGWDADPVFGIEMETEDTGGHPVCPPVCVSVVRVVVVVVVRVVVVGPDYDYDDDPPPVVVQVVCVVVPDDDDPVDDDDDQDPVNVVVVVVVD/DDKDKDWDDLVLLVLVVVQVLVVCVVVVNNPPDPADSVNCSCQCPNPHHAWTKMFMDDPRHTFWMWIKGWDADPVFGIEMETEDTGGHPVCPPVCVSVVRVVVVVVVRVVVVGPDYDYDDDPPPVVVQVVQVVVPDDDDPVDDDDDQDPVNVVVVVVVD